Protein AF-A0A2V7XX67-F1 (afdb_monomer)

Solvent-accessible surface area (backbone atoms only — not comparable to full-atom values): 10427 Å² total; per-residue (Å²): 115,44,62,59,45,55,58,55,49,58,62,70,80,86,77,78,62,66,68,60,41,50,52,54,50,51,54,48,47,60,62,48,40,43,84,72,84,74,54,61,67,61,42,52,49,53,51,53,49,47,25,63,74,76,36,60,89,101,58,52,24,46,45,56,29,85,26,21,36,48,50,48,50,45,52,42,47,52,52,30,55,76,42,22,55,87,34,66,83,39,72,50,58,46,60,69,61,28,41,55,46,34,35,75,70,61,76,30,51,76,64,58,35,50,49,42,55,54,36,46,53,49,32,51,51,52,46,54,43,40,24,65,77,67,76,41,87,80,67,44,62,60,65,59,90,91,41,69,63,32,16,55,47,18,45,73,73,66,41,66,77,58,51,68,56,8,24,51,54,46,51,51,50,51,51,54,39,24,54,51,38,38,50,55,48,41,77,74,74,109

Nearest PDB structures (foldseek):
  1v4a-assembly1_A  TM=8.449E-01  e=1.884E-06  Escherichia coli

Foldseek 3Di:
DQVVLLVLLLDADDDDDPVVRVVVVVVNCCPNLDPPDHDLPVVVVVLVVQLVVQADPPWDFQPRHALHQVLLSVVLSVVCSVCCNVPVQCSHSDSLSSLVVCVVVVVDPPVLSVLSNVRNVLSVLLQVLVCVVVVHNRDRIDDDPPDLVLLVSQVSSPQDDHSNNSSVVNVVVVVVSNVSSNVSSVVVRD

pLDDT: mean 95.25, std 4.36, range [67.56, 98.88]

Mean predicted aligned error: 3.32 Å

Radius of gyration: 18.15 Å; Cα contacts (8 Å, |Δi|>4): 213; chains: 1; bounding box: 47×35×52 Å

Secondary structure (DSSP, 8-state):
-HHHHHHGGG----SS-HHHHHHHHHHHHHHHTSSS---HHHHHHHHHHHHHHHS-TT--BTTTSTTSHHHHHHHHHHHHHHHTTT-GGG--S-HHHHHHHHHHTTSS-HHHHHHHHHHHHHHHHHHHHHHHHHTSSS--BPPPTT-HHHHHHHHHTT--SSHHHHHHHHHHHHHHHHHHHHHHHHHHH-

Sequence (190 aa):
MPFERQALIKLRQVAGDAALGAAVLAHRDAFVWSDIPWDRDDALHLRARQARELVPPGRFNVKYSEGALVEVEYAAQYLQIQHGRAHPELRTPSTQQALDRLRRLAVLSPDEHRVLAEAYVFWRRVADGLRMVRGNARDLLLPVAGAEEMGFLARRLGYAGGGAAAAAALAADVARHRDRVHSVFTARFR

Structure (mmCIF, N/CA/C/O backbone):
data_AF-A0A2V7XX67-F1
#
_entry.id   AF-A0A2V7XX67-F1
#
loop_
_atom_site.group_PDB
_atom_site.id
_atom_site.type_symbol
_atom_site.label_atom_id
_atom_site.label_alt_id
_atom_site.label_comp_id
_atom_site.label_asym_id
_atom_site.label_entity_id
_atom_site.label_seq_id
_atom_site.pdbx_PDB_ins_code
_atom_site.Cartn_x
_atom_site.Cartn_y
_atom_site.Cartn_z
_atom_site.occupancy
_atom_site.B_iso_or_equiv
_atom_site.auth_seq_id
_atom_site.auth_comp_id
_atom_site.auth_asym_id
_atom_site.auth_atom_id
_atom_site.pdbx_PDB_model_num
ATOM 1 N N . MET A 1 1 ? 20.315 5.972 -5.124 1.00 67.56 1 MET A N 1
ATOM 2 C CA . MET A 1 1 ? 18.995 6.640 -5.178 1.00 67.56 1 MET A CA 1
ATOM 3 C C . MET A 1 1 ? 17.831 5.653 -4.991 1.00 67.56 1 MET A C 1
ATOM 5 O O . MET A 1 1 ? 17.067 5.408 -5.927 1.00 67.56 1 MET A O 1
ATOM 9 N N . PRO A 1 2 ? 17.664 5.043 -3.806 1.00 80.50 2 PRO A N 1
ATOM 10 C CA . PRO A 1 2 ? 16.658 3.989 -3.610 1.00 80.50 2 PRO A CA 1
ATOM 11 C C . PRO A 1 2 ? 15.218 4.493 -3.730 1.00 80.50 2 PRO A C 1
ATOM 13 O O . PRO A 1 2 ? 14.382 3.823 -4.337 1.00 80.50 2 PRO A O 1
ATOM 16 N N . PHE A 1 3 ? 14.953 5.699 -3.220 1.00 87.38 3 PHE A N 1
ATOM 17 C CA . PHE A 1 3 ? 13.630 6.319 -3.265 1.00 87.38 3 PHE A CA 1
ATOM 18 C C . PHE A 1 3 ? 13.143 6.601 -4.691 1.00 87.38 3 PHE A C 1
ATOM 20 O O . PHE A 1 3 ? 11.997 6.309 -5.018 1.00 87.38 3 PHE A O 1
ATOM 27 N N . GLU A 1 4 ? 14.002 7.131 -5.562 1.00 92.06 4 GLU A N 1
ATOM 28 C CA . GLU A 1 4 ? 13.633 7.461 -6.947 1.00 92.06 4 GLU A CA 1
ATOM 29 C C . GLU A 1 4 ? 13.285 6.204 -7.740 1.00 92.06 4 GLU A C 1
ATOM 31 O O . GLU A 1 4 ? 12.251 6.147 -8.409 1.00 92.06 4 GLU A O 1
ATOM 36 N N . ARG A 1 5 ? 14.106 5.156 -7.593 1.00 94.12 5 ARG A N 1
ATOM 37 C CA . ARG A 1 5 ? 13.862 3.854 -8.215 1.00 94.12 5 ARG A CA 1
ATOM 38 C C . ARG A 1 5 ? 12.506 3.286 -7.800 1.00 94.12 5 ARG A C 1
ATOM 40 O O . ARG A 1 5 ? 11.745 2.821 -8.644 1.00 94.12 5 ARG A O 1
ATOM 47 N N . GLN A 1 6 ? 12.185 3.377 -6.512 1.00 94.31 6 GLN A N 1
ATOM 48 C CA . GLN A 1 6 ? 10.905 2.943 -5.965 1.00 94.31 6 GLN A CA 1
ATOM 49 C C . GLN A 1 6 ? 9.728 3.791 -6.471 1.00 94.31 6 GLN A C 1
ATOM 51 O O . GLN A 1 6 ? 8.714 3.245 -6.911 1.00 94.31 6 GLN A O 1
ATOM 56 N N . ALA A 1 7 ? 9.845 5.120 -6.432 1.00 94.12 7 ALA A N 1
ATOM 57 C CA . ALA A 1 7 ? 8.787 6.035 -6.854 1.00 94.12 7 ALA A CA 1
ATOM 58 C C . ALA A 1 7 ? 8.399 5.817 -8.327 1.00 94.12 7 ALA A C 1
ATOM 60 O O . ALA A 1 7 ? 7.213 5.798 -8.673 1.00 94.12 7 ALA A O 1
ATOM 61 N N . LEU A 1 8 ? 9.391 5.559 -9.184 1.00 97.19 8 LEU A N 1
ATOM 62 C CA . LEU A 1 8 ? 9.207 5.329 -10.616 1.00 97.19 8 LEU A CA 1
ATOM 63 C C . LEU A 1 8 ? 8.459 4.028 -10.964 1.00 97.19 8 LEU A C 1
ATOM 65 O O . LEU A 1 8 ? 7.935 3.904 -12.074 1.00 97.19 8 LEU A O 1
ATOM 69 N N . ILE A 1 9 ? 8.300 3.084 -10.029 1.00 97.81 9 ILE A N 1
ATOM 70 C CA . ILE A 1 9 ? 7.448 1.894 -10.230 1.00 97.81 9 ILE A CA 1
ATOM 71 C C . ILE A 1 9 ? 5.999 2.303 -10.518 1.00 97.81 9 ILE A C 1
ATOM 73 O O . ILE A 1 9 ? 5.309 1.659 -11.308 1.00 97.81 9 ILE A O 1
ATOM 77 N N . LYS A 1 10 ? 5.530 3.393 -9.900 1.00 97.56 10 LYS A N 1
ATOM 78 C CA . LYS A 1 10 ? 4.151 3.878 -10.044 1.00 97.56 10 LYS A CA 1
ATOM 79 C C . LYS A 1 10 ? 3.941 4.729 -11.299 1.00 97.56 10 LYS A C 1
ATOM 81 O O . LYS A 1 10 ? 2.789 5.042 -11.604 1.00 97.56 10 LYS A O 1
ATOM 86 N N . LEU A 1 11 ? 5.013 5.087 -12.016 1.00 97.19 11 LEU A N 1
ATOM 87 C CA . LEU A 1 11 ? 4.923 5.851 -13.257 1.00 97.19 11 LEU A CA 1
ATOM 88 C C . LEU A 1 11 ? 4.118 5.066 -14.299 1.00 97.19 11 LEU A C 1
ATOM 90 O O . LEU A 1 11 ? 4.380 3.890 -14.557 1.00 97.19 11 LEU A O 1
ATOM 94 N N . ARG A 1 12 ? 3.130 5.735 -14.893 1.00 95.94 12 ARG A N 1
ATOM 95 C CA . ARG A 1 12 ? 2.303 5.215 -15.984 1.00 95.94 12 ARG A CA 1
ATOM 96 C C . ARG A 1 12 ? 1.850 6.362 -16.874 1.00 95.94 12 ARG A C 1
ATOM 98 O O . ARG A 1 12 ? 1.593 7.456 -16.372 1.00 95.94 12 ARG A O 1
ATOM 105 N N . GLN A 1 13 ? 1.691 6.096 -18.165 1.00 95.62 13 GLN A N 1
ATOM 106 C CA . GLN A 1 13 ? 0.994 7.022 -19.048 1.00 95.62 13 GLN A CA 1
ATOM 107 C C . GLN A 1 13 ? -0.480 7.116 -18.621 1.00 95.62 13 GLN A C 1
ATOM 109 O O . GLN A 1 13 ? -1.114 6.104 -18.311 1.00 95.62 13 GLN A O 1
ATOM 114 N N . VAL A 1 14 ? -1.012 8.338 -18.562 1.00 96.50 14 VAL A N 1
ATOM 115 C CA . VAL A 1 14 ? -2.422 8.607 -18.219 1.00 96.50 14 VAL A CA 1
ATOM 116 C C . VAL A 1 14 ? -3.152 9.274 -19.383 1.00 96.50 14 VAL A C 1
ATOM 118 O O . VAL A 1 14 ? -4.298 8.933 -19.651 1.00 96.50 14 VAL A O 1
ATOM 121 N N . ALA A 1 15 ? -2.485 10.193 -20.080 1.00 96.50 15 ALA A N 1
ATOM 122 C CA . ALA A 1 15 ? -2.983 10.900 -21.254 1.00 96.50 15 ALA A CA 1
ATOM 123 C C . ALA A 1 15 ? -1.794 11.387 -22.106 1.00 96.50 15 ALA A C 1
ATOM 125 O O . ALA A 1 15 ? -0.644 11.274 -21.674 1.00 96.50 15 ALA A O 1
ATOM 126 N N . GLY A 1 16 ? -2.075 11.948 -23.285 1.00 96.31 16 GLY A N 1
ATOM 127 C CA . GLY A 1 16 ? -1.071 12.499 -24.200 1.00 96.31 16 GLY A CA 1
ATOM 128 C C . GLY A 1 16 ? -0.616 11.518 -25.281 1.00 96.31 16 GLY A C 1
ATOM 129 O O . GLY A 1 16 ? -1.201 10.446 -25.441 1.00 96.31 16 GLY A O 1
ATOM 130 N N . ASP A 1 17 ? 0.423 11.906 -26.021 1.00 98.12 17 ASP A N 1
ATOM 131 C CA . ASP A 1 17 ? 0.950 11.136 -27.149 1.00 98.12 17 ASP A CA 1
ATOM 132 C C . ASP A 1 17 ? 1.460 9.746 -26.727 1.00 98.12 17 ASP A C 1
ATOM 134 O O . ASP A 1 17 ? 2.221 9.596 -25.765 1.00 98.12 17 ASP A O 1
ATOM 138 N N . ALA A 1 18 ? 1.024 8.717 -27.456 1.00 97.44 18 ALA A N 1
ATOM 139 C CA . ALA A 1 18 ? 1.332 7.325 -27.147 1.00 97.44 18 ALA A CA 1
ATOM 140 C C . ALA A 1 18 ? 2.797 6.964 -27.413 1.00 97.44 18 ALA A C 1
ATOM 142 O O . ALA A 1 18 ? 3.374 6.193 -26.644 1.00 97.44 18 ALA A O 1
ATOM 143 N N . ALA A 1 19 ? 3.416 7.533 -28.451 1.00 98.06 19 ALA A N 1
ATOM 144 C CA . ALA A 1 19 ? 4.810 7.251 -28.775 1.00 98.06 19 ALA A CA 1
ATOM 145 C C . ALA A 1 19 ? 5.751 7.846 -27.717 1.00 98.06 19 ALA A C 1
ATOM 147 O O . ALA A 1 19 ? 6.642 7.155 -27.217 1.00 98.06 19 ALA A O 1
ATOM 148 N N . LEU A 1 20 ? 5.500 9.088 -27.297 1.00 97.88 20 LEU A N 1
ATOM 149 C CA . LEU A 1 20 ? 6.227 9.731 -26.208 1.00 97.88 20 LEU A CA 1
ATOM 150 C C . LEU A 1 20 ? 6.030 8.986 -24.884 1.00 97.88 20 LEU A C 1
ATOM 152 O O . LEU A 1 20 ? 6.999 8.735 -24.168 1.00 97.88 20 LEU A O 1
ATOM 156 N N . GLY A 1 21 ? 4.791 8.598 -24.565 1.00 97.94 21 GLY A N 1
ATOM 157 C CA . GLY A 1 21 ? 4.490 7.808 -23.372 1.00 97.94 21 GLY A CA 1
ATOM 158 C C . GLY A 1 21 ? 5.277 6.497 -23.331 1.00 97.94 21 GLY A C 1
ATOM 159 O O . GLY A 1 21 ? 5.915 6.192 -22.321 1.00 97.94 21 GLY A O 1
ATOM 160 N N . ALA A 1 22 ? 5.305 5.760 -24.444 1.00 97.38 22 ALA A N 1
ATOM 161 C CA . ALA A 1 22 ? 6.089 4.536 -24.573 1.00 97.38 22 ALA A CA 1
ATOM 162 C C . ALA A 1 22 ? 7.598 4.787 -24.403 1.00 97.38 22 ALA A C 1
ATOM 164 O O . ALA A 1 22 ? 8.256 4.045 -23.672 1.00 97.38 22 ALA A O 1
ATOM 165 N N . ALA A 1 23 ? 8.139 5.854 -25.002 1.00 98.12 23 ALA A N 1
ATOM 166 C CA . ALA A 1 23 ? 9.553 6.211 -24.875 1.00 98.12 23 ALA A CA 1
ATOM 167 C C . ALA A 1 23 ? 9.948 6.522 -23.419 1.00 98.12 23 ALA A C 1
ATOM 169 O O . ALA A 1 23 ? 10.946 6.005 -22.915 1.00 98.12 23 ALA A O 1
ATOM 170 N N . VAL A 1 24 ? 9.133 7.299 -22.697 1.00 97.94 24 VAL A N 1
ATOM 171 C CA . VAL A 1 24 ? 9.371 7.605 -21.275 1.00 97.94 24 VAL A CA 1
ATOM 172 C C . VAL A 1 24 ? 9.322 6.337 -20.419 1.00 97.94 24 VAL A C 1
ATOM 174 O O . VAL A 1 24 ? 10.174 6.142 -19.549 1.00 97.94 24 VAL A O 1
ATOM 177 N N . LEU A 1 25 ? 8.350 5.452 -20.660 1.00 97.25 25 LEU A N 1
ATOM 178 C CA . LEU A 1 25 ? 8.241 4.194 -19.919 1.00 97.25 25 LEU A CA 1
ATOM 179 C C . LEU A 1 25 ? 9.418 3.251 -20.199 1.00 97.25 25 LEU A C 1
ATOM 181 O O . LEU A 1 25 ? 9.859 2.574 -19.271 1.00 97.25 25 LEU A O 1
ATOM 185 N N . ALA A 1 26 ? 9.966 3.251 -21.417 1.00 96.88 26 ALA A N 1
ATOM 186 C CA . ALA A 1 26 ? 11.172 2.497 -21.754 1.00 96.88 26 ALA A CA 1
ATOM 187 C C . ALA A 1 26 ? 12.400 3.003 -20.977 1.00 96.88 26 ALA A C 1
ATOM 189 O O . ALA A 1 26 ? 13.136 2.198 -20.407 1.00 96.88 26 ALA A O 1
ATOM 190 N N . HIS A 1 27 ? 12.585 4.324 -20.864 1.00 96.88 27 HIS A N 1
ATOM 191 C CA . HIS A 1 27 ? 13.645 4.902 -20.027 1.00 96.88 27 HIS A CA 1
ATOM 192 C C . HIS A 1 27 ? 13.462 4.566 -18.546 1.00 96.88 27 HIS A C 1
ATOM 194 O O . HIS A 1 27 ? 14.415 4.167 -17.874 1.00 96.88 27 HIS A O 1
ATOM 200 N N . ARG A 1 28 ? 12.227 4.674 -18.041 1.00 96.62 28 ARG A N 1
ATOM 201 C CA . ARG A 1 28 ? 11.896 4.250 -16.680 1.00 96.62 28 ARG A CA 1
ATOM 202 C C . ARG A 1 28 ? 12.255 2.786 -16.469 1.00 96.62 28 ARG A C 1
ATOM 204 O O . ARG A 1 28 ? 12.872 2.470 -15.459 1.00 96.62 28 ARG A O 1
ATOM 211 N N . ASP A 1 29 ? 11.884 1.901 -17.388 1.00 96.56 29 ASP A N 1
ATOM 212 C CA . ASP A 1 29 ? 12.146 0.466 -17.265 1.00 96.56 29 ASP A CA 1
ATOM 213 C C . ASP A 1 29 ? 13.645 0.147 -17.291 1.00 96.56 29 ASP A C 1
ATOM 215 O O . ASP A 1 29 ? 14.103 -0.667 -16.488 1.00 96.56 29 ASP A O 1
ATOM 219 N N . ALA A 1 30 ? 14.408 0.824 -18.154 1.00 96.06 30 ALA A N 1
ATOM 220 C CA . ALA A 1 30 ? 15.857 0.677 -18.245 1.00 96.06 30 ALA A CA 1
ATOM 221 C C . ALA A 1 30 ? 16.580 1.074 -16.949 1.00 96.06 30 ALA A C 1
ATOM 223 O O . ALA A 1 30 ? 17.630 0.514 -16.661 1.00 96.06 30 ALA A O 1
ATOM 224 N N . PHE A 1 31 ? 16.020 1.997 -16.159 1.00 95.81 31 PHE A N 1
ATOM 225 C CA . PHE A 1 31 ? 16.556 2.389 -14.852 1.00 95.81 31 PHE A CA 1
ATOM 226 C C . PHE A 1 31 ? 15.999 1.543 -13.696 1.00 95.81 31 PHE A C 1
ATOM 228 O O . PHE A 1 31 ? 16.744 1.026 -12.870 1.00 95.81 31 PHE A O 1
ATOM 235 N N . VAL A 1 32 ? 14.676 1.380 -13.610 1.00 97.06 32 VAL A N 1
ATOM 236 C CA . VAL A 1 32 ? 14.031 0.708 -12.470 1.00 97.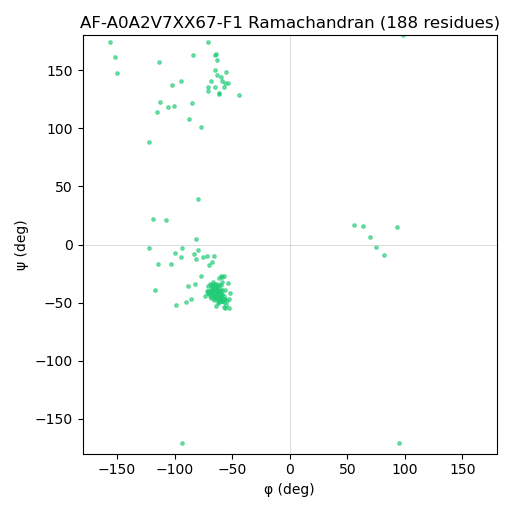06 32 VAL A CA 1
ATOM 237 C C . VAL A 1 32 ? 14.348 -0.785 -12.445 1.00 97.06 32 VAL A C 1
ATOM 239 O O . VAL A 1 32 ? 14.541 -1.345 -11.366 1.00 97.06 32 VAL A O 1
ATOM 242 N N . TRP A 1 33 ? 14.471 -1.434 -13.602 1.00 96.75 33 TRP A N 1
ATOM 243 C CA . TRP A 1 33 ? 14.705 -2.879 -13.705 1.00 96.75 33 TRP A CA 1
ATOM 244 C C . TRP A 1 33 ? 16.136 -3.222 -14.151 1.00 96.75 33 TRP A C 1
ATOM 246 O O . TRP A 1 33 ? 16.378 -4.325 -14.642 1.00 96.75 33 TRP A O 1
ATOM 256 N N . SER A 1 34 ? 17.078 -2.289 -13.976 1.00 94.69 34 SER A N 1
ATOM 257 C CA . SER A 1 34 ? 18.502 -2.473 -14.272 1.00 94.69 34 SER A CA 1
ATOM 258 C C . SER A 1 34 ? 19.208 -3.411 -13.287 1.00 94.69 34 SER A C 1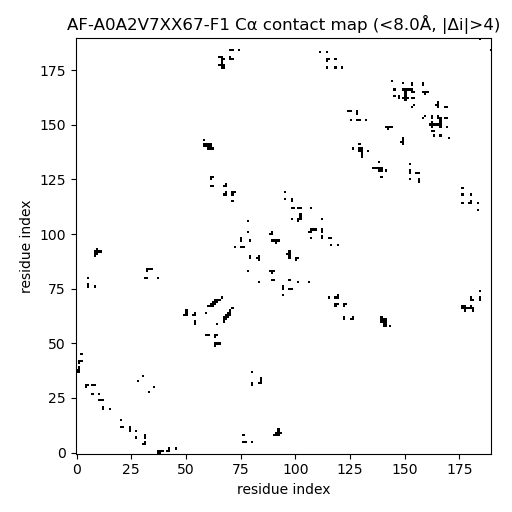
ATOM 260 O O . SER A 1 34 ? 18.669 -3.799 -12.248 1.00 94.69 34 SER A O 1
ATOM 262 N N . ASP A 1 35 ? 20.469 -3.706 -13.583 1.00 93.06 35 ASP A N 1
ATOM 263 C CA . ASP A 1 35 ? 21.427 -4.391 -12.712 1.00 93.06 35 ASP A CA 1
ATOM 264 C C . ASP A 1 35 ? 22.108 -3.489 -11.674 1.00 93.06 35 ASP A C 1
ATOM 266 O O . ASP A 1 35 ? 22.716 -4.009 -10.741 1.00 93.06 35 ASP A O 1
ATOM 270 N N . ILE A 1 36 ? 21.980 -2.162 -11.807 1.00 90.94 36 ILE A N 1
ATOM 271 C CA . ILE A 1 36 ? 22.433 -1.189 -10.797 1.00 90.94 36 ILE A CA 1
ATOM 272 C C . ILE A 1 36 ? 22.015 -1.671 -9.394 1.00 90.94 36 ILE A C 1
ATOM 274 O O . ILE A 1 36 ? 20.832 -1.973 -9.200 1.00 90.94 36 ILE A O 1
ATOM 278 N N . PRO A 1 37 ? 22.929 -1.732 -8.410 1.00 90.50 37 PRO A N 1
ATOM 279 C CA . PRO A 1 37 ? 22.587 -2.137 -7.053 1.00 90.50 37 PRO A CA 1
ATOM 280 C C . PRO A 1 37 ? 21.481 -1.265 -6.451 1.00 90.50 37 PRO A C 1
ATOM 282 O O . PRO A 1 37 ? 21.452 -0.043 -6.623 1.00 90.50 37 PRO A O 1
ATOM 285 N N . TRP A 1 38 ? 20.555 -1.895 -5.735 1.00 93.62 38 TRP A N 1
ATOM 286 C CA . TRP A 1 38 ? 19.551 -1.196 -4.941 1.00 93.62 38 TRP A CA 1
ATOM 287 C C . TRP A 1 38 ? 19.910 -1.314 -3.464 1.00 93.62 38 TRP A C 1
ATOM 289 O O . TRP A 1 38 ? 19.974 -2.418 -2.927 1.00 93.62 38 TRP A O 1
ATOM 299 N N . ASP A 1 39 ? 20.152 -0.170 -2.827 1.00 93.81 39 ASP A N 1
ATOM 300 C CA . ASP A 1 39 ? 20.461 -0.095 -1.402 1.00 93.81 39 ASP A CA 1
ATOM 301 C C . ASP A 1 39 ? 19.174 -0.257 -0.581 1.00 93.81 39 ASP A C 1
ATOM 303 O O . ASP A 1 39 ? 18.347 0.656 -0.468 1.00 93.81 39 ASP A O 1
ATOM 307 N N . ARG A 1 40 ? 18.988 -1.472 -0.061 1.00 92.25 40 ARG A N 1
ATOM 308 C CA . ARG A 1 40 ? 17.846 -1.845 0.777 1.00 92.25 40 ARG A CA 1
ATOM 309 C C . ARG A 1 40 ? 17.884 -1.135 2.129 1.00 92.25 40 ARG A C 1
ATOM 311 O O . ARG A 1 40 ? 16.821 -0.765 2.628 1.00 92.25 40 ARG A O 1
ATOM 318 N N . ASP A 1 41 ? 19.062 -0.950 2.714 1.00 93.69 41 ASP A N 1
ATOM 319 C CA . ASP A 1 41 ? 19.196 -0.392 4.060 1.00 93.69 41 ASP A CA 1
ATOM 320 C C . ASP A 1 41 ? 18.853 1.096 4.053 1.00 93.69 41 ASP A C 1
ATOM 322 O O . ASP A 1 41 ? 18.070 1.553 4.891 1.00 93.69 41 ASP A O 1
ATOM 326 N N . ASP A 1 42 ? 19.311 1.834 3.038 1.00 94.31 42 ASP A N 1
ATOM 327 C CA . ASP A 1 42 ? 18.899 3.223 2.835 1.00 94.31 42 ASP A CA 1
ATOM 328 C C . ASP A 1 42 ? 17.387 3.328 2.547 1.00 94.31 42 ASP A C 1
ATOM 330 O O . ASP A 1 42 ? 16.701 4.174 3.125 1.00 94.31 42 ASP A O 1
ATOM 334 N N . ALA A 1 43 ? 16.800 2.415 1.760 1.00 94.12 43 ALA A N 1
ATOM 335 C CA . ALA A 1 43 ? 15.346 2.390 1.552 1.00 94.12 43 ALA A CA 1
ATOM 336 C C . ALA A 1 43 ? 14.555 2.177 2.862 1.00 94.12 43 ALA A C 1
ATOM 338 O O . ALA A 1 43 ? 13.541 2.843 3.106 1.00 94.12 43 ALA A O 1
ATOM 339 N N . LEU A 1 44 ? 15.016 1.275 3.734 1.00 94.44 44 LEU A N 1
ATOM 340 C CA . LEU A 1 44 ? 14.410 1.028 5.047 1.00 94.44 44 LEU A CA 1
ATOM 341 C C . LEU A 1 44 ? 14.592 2.215 5.996 1.00 94.44 44 LEU A C 1
ATOM 343 O O . LEU A 1 44 ? 13.645 2.592 6.693 1.00 94.44 44 LEU A O 1
ATOM 347 N N . HIS A 1 45 ? 15.765 2.847 5.985 1.00 94.62 45 HIS A N 1
ATOM 348 C CA . HIS A 1 45 ? 16.037 4.049 6.762 1.00 94.62 45 HIS A CA 1
ATOM 349 C C . HIS A 1 45 ? 15.135 5.218 6.333 1.00 94.62 45 HIS A C 1
ATOM 351 O O . HIS A 1 45 ? 14.513 5.870 7.177 1.00 94.62 45 HIS A O 1
ATOM 357 N N . LEU A 1 46 ? 14.970 5.441 5.025 1.00 93.88 46 LEU A N 1
ATOM 358 C CA . LEU A 1 46 ? 14.060 6.455 4.484 1.00 93.88 46 LEU A CA 1
ATOM 359 C C . LEU A 1 46 ? 12.601 6.185 4.870 1.00 93.88 46 LEU A C 1
ATOM 361 O O . LEU A 1 46 ? 11.876 7.118 5.227 1.00 93.88 46 LEU A O 1
ATOM 365 N N . ARG A 1 47 ? 12.165 4.919 4.860 1.00 93.62 47 ARG A N 1
ATOM 366 C CA . ARG A 1 47 ? 10.825 4.524 5.322 1.00 93.62 47 ARG A CA 1
ATOM 367 C C . ARG A 1 47 ? 10.617 4.823 6.809 1.00 93.62 47 ARG A C 1
ATOM 369 O O . ARG A 1 47 ? 9.569 5.365 7.172 1.00 93.62 47 ARG A O 1
ATOM 376 N N . ALA A 1 48 ? 11.597 4.497 7.652 1.00 93.56 48 ALA A N 1
ATOM 377 C CA . ALA A 1 48 ? 11.548 4.781 9.085 1.00 93.56 48 ALA A CA 1
ATOM 378 C C . ALA A 1 48 ? 11.510 6.295 9.357 1.00 93.56 48 ALA A C 1
ATOM 380 O O . ALA A 1 48 ? 10.689 6.769 10.145 1.00 93.56 48 ALA A O 1
ATOM 381 N N . ARG A 1 49 ? 12.328 7.077 8.637 1.00 94.94 49 ARG A N 1
ATOM 382 C CA . ARG A 1 49 ? 12.299 8.544 8.695 1.00 94.94 49 ARG A CA 1
ATOM 383 C C . ARG A 1 49 ? 10.928 9.097 8.299 1.00 94.94 49 ARG A C 1
ATOM 385 O O . ARG A 1 49 ? 10.381 9.919 9.028 1.00 94.94 49 ARG A O 1
ATOM 392 N N . GLN A 1 50 ? 10.343 8.601 7.207 1.00 94.56 50 GLN A N 1
ATOM 393 C CA . GLN A 1 50 ? 9.014 9.011 6.747 1.00 94.56 50 GLN A CA 1
ATOM 394 C C . GLN A 1 50 ? 7.925 8.745 7.799 1.00 94.56 50 GLN A C 1
ATOM 396 O O . GLN A 1 50 ? 7.065 9.599 8.005 1.00 94.56 50 GLN A O 1
ATOM 401 N N . ALA A 1 51 ? 7.950 7.587 8.473 1.00 93.31 51 ALA A N 1
ATOM 402 C CA . ALA A 1 51 ? 7.021 7.310 9.572 1.00 93.31 51 ALA A CA 1
ATOM 403 C C . ALA A 1 51 ? 7.181 8.333 10.705 1.00 93.31 51 ALA A C 1
ATOM 405 O O . ALA A 1 51 ? 6.196 8.918 11.144 1.00 93.31 51 ALA A O 1
ATOM 406 N N . ARG A 1 52 ? 8.420 8.587 11.139 1.00 94.19 52 ARG A N 1
ATOM 407 C CA . ARG A 1 52 ? 8.724 9.516 12.236 1.00 94.19 52 ARG A CA 1
ATOM 408 C C . ARG A 1 52 ? 8.306 10.959 11.939 1.00 94.19 52 ARG A C 1
ATOM 410 O O . ARG A 1 52 ? 7.875 11.658 12.846 1.00 94.19 52 ARG A O 1
AT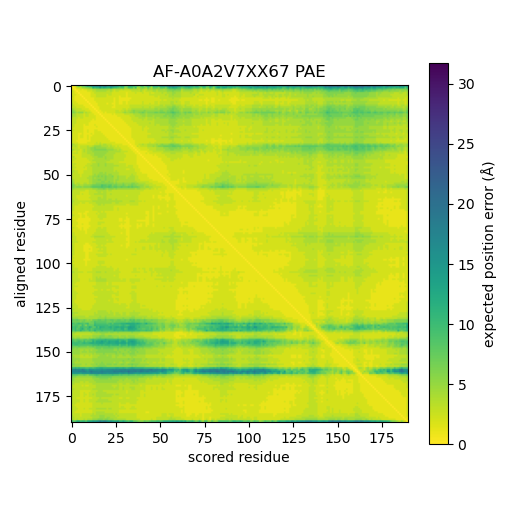OM 417 N N . GLU A 1 53 ? 8.446 11.409 10.695 1.00 95.56 53 GLU A N 1
ATOM 418 C CA . GLU A 1 53 ? 8.137 12.790 10.296 1.00 95.56 53 GLU A CA 1
ATOM 419 C C . GLU A 1 53 ? 6.643 13.020 10.025 1.00 95.56 53 GLU A C 1
ATOM 421 O O . GLU A 1 53 ? 6.131 14.105 10.290 1.00 95.56 53 GLU A O 1
ATOM 426 N N . LEU A 1 54 ? 5.930 12.018 9.496 1.00 94.69 54 LEU A N 1
ATOM 427 C CA . LEU A 1 54 ? 4.532 12.167 9.066 1.00 94.69 54 LEU A CA 1
ATOM 428 C C . LEU A 1 54 ? 3.504 11.648 10.081 1.00 94.69 54 LEU A C 1
ATOM 430 O O . LEU A 1 54 ? 2.299 11.821 9.869 1.00 94.69 54 LEU A O 1
ATOM 434 N N . VAL A 1 55 ? 3.944 10.989 11.156 1.00 95.69 55 VAL A N 1
ATOM 435 C CA . VAL A 1 55 ? 3.064 10.435 12.191 1.00 95.69 55 VAL A CA 1
ATOM 436 C C . VAL A 1 55 ? 3.307 11.155 13.519 1.00 95.69 55 VAL A C 1
ATOM 438 O O . VAL A 1 55 ? 4.375 11.001 14.108 1.00 95.69 55 VAL A O 1
ATOM 441 N N . PRO A 1 56 ? 2.320 11.912 14.032 1.00 93.94 56 PRO A N 1
ATOM 442 C CA . PRO A 1 56 ? 2.416 12.519 15.353 1.00 93.94 56 PRO A CA 1
ATOM 443 C C . PRO A 1 56 ? 2.594 11.464 16.462 1.00 93.94 56 PRO A C 1
ATOM 445 O O . PRO A 1 56 ? 1.965 10.401 16.389 1.00 93.94 56 PRO A O 1
ATOM 448 N N . PRO A 1 57 ? 3.376 11.753 17.521 1.00 92.25 57 PRO A N 1
ATOM 449 C CA . PRO A 1 57 ? 3.563 10.839 18.646 1.00 92.25 57 PRO A CA 1
ATOM 450 C C . PRO A 1 57 ? 2.238 10.389 19.276 1.00 92.25 57 PRO A C 1
ATOM 452 O O . PRO A 1 57 ? 1.310 11.182 19.436 1.00 92.25 57 PRO A O 1
ATOM 455 N N . GLY A 1 58 ? 2.141 9.103 19.629 1.00 91.50 58 GLY A N 1
ATOM 456 C CA . GLY A 1 58 ? 0.947 8.522 20.259 1.00 91.50 58 GLY A CA 1
ATOM 457 C C . GLY A 1 58 ? -0.282 8.413 19.346 1.00 91.50 58 GLY A C 1
ATOM 458 O O . GLY A 1 58 ? -1.362 8.056 19.812 1.00 91.50 58 GLY A O 1
ATOM 459 N N . ARG A 1 59 ? -0.149 8.715 18.048 1.00 95.12 59 ARG A N 1
ATOM 460 C CA . ARG A 1 59 ? -1.229 8.605 17.063 1.00 95.12 59 ARG A CA 1
ATOM 461 C C . ARG A 1 59 ? -0.926 7.512 16.045 1.00 95.12 59 ARG A C 1
ATOM 463 O O . ARG A 1 59 ? 0.223 7.162 15.798 1.00 95.12 59 ARG A O 1
ATOM 470 N N . PHE A 1 60 ? -1.980 7.000 15.417 1.00 96.56 60 PHE A N 1
ATOM 471 C CA . PHE A 1 60 ? -1.869 6.063 14.304 1.00 96.56 60 PHE A CA 1
ATOM 472 C C . PHE A 1 60 ? -2.362 6.727 13.023 1.00 96.56 60 PHE A C 1
ATOM 474 O O . PHE A 1 60 ? -3.506 7.172 12.958 1.00 96.56 60 PHE A O 1
ATOM 481 N N . ASN A 1 61 ? -1.513 6.793 12.004 1.00 97.38 61 ASN A N 1
ATOM 482 C CA . ASN A 1 61 ? -1.859 7.266 10.673 1.00 97.38 61 ASN A CA 1
ATOM 483 C C . ASN A 1 61 ? -2.072 6.060 9.755 1.00 97.38 61 ASN A C 1
ATOM 485 O O . ASN A 1 61 ? -1.135 5.305 9.500 1.00 97.38 61 ASN A O 1
ATOM 489 N N . VAL A 1 62 ? -3.274 5.914 9.191 1.00 97.50 62 VAL A N 1
ATOM 490 C CA . VAL A 1 62 ? -3.640 4.728 8.387 1.00 97.50 62 VAL A CA 1
ATOM 491 C C . VAL A 1 62 ? -2.853 4.594 7.084 1.00 97.50 62 VAL A C 1
ATOM 493 O O . VAL A 1 62 ? -2.928 3.568 6.408 1.00 97.50 62 VAL A O 1
ATOM 496 N N . LYS A 1 63 ? -2.096 5.631 6.715 1.00 96.75 63 LYS A N 1
ATOM 497 C CA . LYS A 1 63 ? -1.192 5.611 5.575 1.00 96.75 63 LYS A CA 1
ATOM 498 C C . LYS A 1 63 ? 0.254 5.357 5.988 1.00 96.75 63 LYS A C 1
ATOM 500 O O . LYS A 1 63 ? 0.879 4.474 5.414 1.00 96.75 63 LYS A O 1
ATOM 505 N N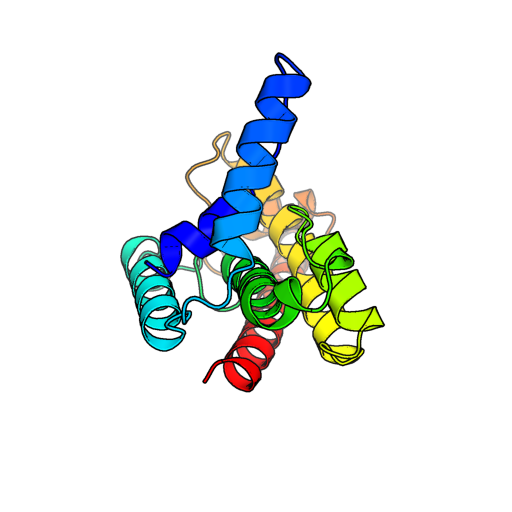 . TYR A 1 64 ? 0.780 6.130 6.937 1.00 97.44 64 TYR A N 1
ATOM 506 C CA . TYR A 1 64 ? 2.227 6.215 7.181 1.00 97.44 64 TYR A CA 1
ATOM 507 C C . TYR A 1 64 ? 2.737 5.435 8.397 1.00 97.44 64 TYR A C 1
ATOM 509 O O . TYR A 1 64 ? 3.943 5.184 8.470 1.00 97.44 64 TYR A O 1
ATOM 517 N N . SER A 1 65 ? 1.869 5.036 9.331 1.00 97.44 65 SER A N 1
ATOM 518 C CA . SER A 1 65 ? 2.292 4.232 10.483 1.00 97.44 65 SER A CA 1
ATOM 519 C C . SER A 1 65 ? 2.839 2.866 10.057 1.00 97.44 65 SER A C 1
ATOM 521 O O . SER A 1 65 ? 2.589 2.387 8.949 1.00 97.44 65 SER A O 1
ATOM 523 N N . GLU A 1 66 ? 3.627 2.250 10.930 1.00 96.69 66 GLU A N 1
ATOM 524 C CA . GLU A 1 66 ? 4.044 0.852 10.783 1.00 96.69 66 GLU A CA 1
ATOM 525 C C . GLU A 1 66 ? 2.803 -0.054 10.742 1.00 96.69 66 GLU A C 1
ATOM 527 O O . GLU A 1 66 ? 1.798 0.220 11.405 1.00 96.69 66 GLU A O 1
ATOM 532 N N . GLY A 1 67 ? 2.822 -1.076 9.888 1.00 97.56 67 GLY A N 1
ATOM 533 C CA . GLY A 1 67 ? 1.681 -1.951 9.609 1.00 97.56 67 GLY A CA 1
ATOM 534 C C . GLY A 1 67 ? 0.574 -1.346 8.733 1.00 97.56 67 GLY A C 1
ATOM 535 O O . GLY A 1 67 ? -0.408 -2.026 8.427 1.00 97.56 67 GLY A O 1
ATOM 536 N N . ALA A 1 68 ? 0.692 -0.076 8.333 1.00 98.19 68 ALA A N 1
ATOM 537 C CA . ALA A 1 68 ? -0.340 0.649 7.592 1.00 98.19 68 ALA A CA 1
ATOM 538 C C . ALA A 1 68 ? -0.146 0.576 6.060 1.00 98.19 68 ALA A C 1
ATOM 540 O O . ALA A 1 68 ? 0.695 -0.168 5.549 1.00 98.19 68 ALA A O 1
ATOM 541 N N . LEU A 1 69 ? -0.925 1.359 5.301 1.00 98.25 69 LEU A N 1
ATOM 542 C CA . LEU A 1 69 ? -0.992 1.268 3.834 1.00 98.25 69 LEU A CA 1
ATOM 543 C C . LEU A 1 69 ? 0.375 1.334 3.132 1.00 98.25 69 LEU A C 1
ATOM 545 O O . LEU A 1 69 ? 0.637 0.532 2.237 1.00 98.25 69 LEU A O 1
ATOM 549 N N . VAL A 1 70 ? 1.232 2.287 3.511 1.00 97.31 70 VAL A N 1
ATOM 550 C CA . VAL A 1 70 ? 2.527 2.497 2.841 1.00 97.31 70 VAL A CA 1
ATOM 551 C C . VAL A 1 70 ? 3.467 1.320 3.065 1.00 97.31 70 VAL A C 1
ATOM 553 O O . VAL A 1 70 ? 4.228 0.987 2.167 1.00 97.31 70 VAL A O 1
ATOM 556 N N . GLU A 1 71 ? 3.391 0.639 4.208 1.00 97.75 71 GLU A N 1
ATOM 557 C CA . GLU A 1 71 ? 4.219 -0.543 4.461 1.00 97.75 71 GLU A CA 1
ATOM 558 C C . GLU A 1 71 ? 3.846 -1.708 3.532 1.00 97.75 71 GLU A C 1
ATOM 560 O O . GLU A 1 71 ? 4.730 -2.369 2.989 1.00 97.75 71 GLU A O 1
ATOM 565 N N . VAL A 1 72 ? 2.551 -1.882 3.242 1.00 98.62 72 VAL A N 1
ATOM 566 C CA . VAL A 1 72 ? 2.077 -2.843 2.232 1.00 98.62 72 VAL A CA 1
ATOM 567 C C . VAL A 1 72 ? 2.547 -2.454 0.826 1.00 98.62 72 VAL A C 1
ATOM 569 O O . VAL A 1 72 ? 3.016 -3.301 0.064 1.00 98.62 72 VAL A O 1
ATOM 572 N N . GLU A 1 73 ? 2.437 -1.170 0.465 1.00 98.38 73 GLU A N 1
ATOM 573 C CA . GLU A 1 73 ? 2.889 -0.669 -0.840 1.00 98.38 73 GLU A CA 1
ATOM 574 C C . GLU A 1 73 ? 4.403 -0.849 -1.017 1.00 98.38 73 GLU A C 1
ATOM 576 O O . GLU A 1 73 ? 4.847 -1.262 -2.089 1.00 98.38 73 GLU A O 1
ATOM 581 N N . TYR A 1 74 ? 5.178 -0.609 0.041 1.00 97.75 74 TYR A N 1
ATOM 582 C CA . TYR A 1 74 ? 6.630 -0.741 0.036 1.00 97.75 74 TYR A CA 1
ATOM 583 C C . TYR A 1 74 ? 7.053 -2.207 -0.015 1.00 97.75 74 TYR A C 1
ATOM 585 O O . TYR A 1 74 ? 7.940 -2.529 -0.796 1.00 97.75 74 TYR A O 1
ATOM 593 N N . ALA A 1 75 ? 6.380 -3.113 0.706 1.00 98.19 75 ALA A N 1
ATOM 594 C CA . ALA A 1 75 ? 6.646 -4.549 0.603 1.00 98.19 75 ALA A CA 1
ATOM 595 C C . ALA A 1 75 ? 6.540 -5.040 -0.848 1.00 98.19 75 ALA A C 1
ATOM 597 O O . ALA A 1 75 ? 7.448 -5.698 -1.356 1.00 98.19 75 ALA A O 1
ATOM 598 N N . ALA A 1 76 ? 5.456 -4.669 -1.538 1.00 98.56 76 ALA A N 1
ATOM 599 C CA . ALA A 1 76 ? 5.274 -5.017 -2.942 1.00 98.56 76 ALA A CA 1
ATOM 600 C C . ALA A 1 76 ? 6.372 -4.396 -3.820 1.00 98.56 76 ALA A C 1
ATOM 602 O O . ALA A 1 76 ? 6.990 -5.101 -4.611 1.00 98.56 76 ALA A O 1
ATOM 603 N N . GLN A 1 77 ? 6.657 -3.103 -3.653 1.00 98.31 77 GLN A N 1
ATOM 604 C CA . GLN A 1 77 ? 7.655 -2.391 -4.454 1.00 98.31 77 GLN A CA 1
ATOM 605 C C . GLN A 1 77 ? 9.076 -2.924 -4.255 1.00 98.31 77 GLN A C 1
ATOM 607 O O . GLN A 1 77 ? 9.816 -3.043 -5.226 1.00 98.31 77 GLN A O 1
ATOM 612 N N . TYR A 1 78 ? 9.463 -3.275 -3.032 1.00 97.75 78 TYR A N 1
ATOM 613 C CA . TYR A 1 78 ? 10.787 -3.821 -2.734 1.00 97.75 78 TYR A CA 1
ATOM 614 C C . TYR A 1 78 ? 10.979 -5.170 -3.422 1.00 97.75 78 TYR A C 1
ATOM 616 O O . TYR A 1 78 ? 11.975 -5.376 -4.115 1.00 97.75 78 TYR A O 1
ATOM 624 N N . LEU A 1 79 ? 9.975 -6.046 -3.336 1.00 97.94 79 LEU A N 1
ATOM 625 C CA . LEU A 1 79 ? 9.985 -7.319 -4.052 1.00 97.94 79 LEU A CA 1
ATOM 626 C C . LEU A 1 79 ? 9.947 -7.113 -5.574 1.00 97.94 79 LEU A C 1
ATOM 628 O O . LEU A 1 79 ? 10.614 -7.834 -6.312 1.00 97.94 79 LEU A O 1
ATOM 632 N N . GLN A 1 80 ? 9.230 -6.100 -6.071 1.00 98.38 80 GLN A N 1
ATOM 633 C CA . GLN A 1 80 ? 9.285 -5.734 -7.487 1.00 98.38 80 GLN A CA 1
ATOM 634 C C . GLN A 1 80 ? 10.701 -5.317 -7.898 1.00 98.38 80 GLN A C 1
ATOM 636 O O . GLN A 1 80 ? 11.158 -5.769 -8.938 1.00 98.38 80 GLN A O 1
ATOM 641 N N . ILE A 1 81 ? 11.422 -4.504 -7.120 1.00 97.19 81 ILE A N 1
ATOM 642 C CA . ILE A 1 81 ? 12.805 -4.113 -7.455 1.00 97.19 81 ILE A CA 1
ATOM 643 C C . ILE A 1 81 ? 13.725 -5.338 -7.472 1.00 97.19 81 ILE A C 1
ATOM 645 O O . ILE A 1 81 ? 14.513 -5.496 -8.402 1.00 97.19 81 ILE A O 1
ATOM 649 N N . GLN A 1 82 ? 13.591 -6.221 -6.481 1.00 96.12 82 GLN A N 1
ATOM 650 C CA . GLN A 1 82 ? 14.423 -7.419 -6.346 1.00 96.12 82 GLN A CA 1
ATOM 651 C C . GLN A 1 82 ? 14.200 -8.440 -7.473 1.00 96.12 82 GLN A C 1
ATOM 653 O O . GLN A 1 82 ? 15.153 -9.074 -7.919 1.00 96.12 82 GLN A O 1
ATOM 658 N N . HIS A 1 83 ? 12.964 -8.589 -7.960 1.00 97.50 83 HIS A N 1
ATOM 659 C CA . HIS A 1 83 ? 12.594 -9.662 -8.894 1.00 97.50 83 HIS A CA 1
ATOM 660 C C . HIS A 1 83 ? 12.180 -9.172 -10.294 1.00 97.50 83 HIS A C 1
ATOM 662 O O . HIS A 1 83 ? 12.178 -9.943 -11.253 1.00 97.50 83 HIS A O 1
ATOM 668 N N . GLY A 1 84 ? 11.852 -7.891 -10.459 1.00 97.44 84 GLY A N 1
ATOM 669 C CA . GLY A 1 84 ? 11.247 -7.331 -11.674 1.00 97.44 84 GLY A CA 1
ATOM 670 C C . GLY A 1 84 ? 12.174 -7.267 -12.885 1.00 97.44 84 GLY A C 1
ATOM 671 O O . GLY A 1 84 ? 11.697 -7.181 -14.019 1.00 97.44 84 GLY A O 1
ATOM 672 N N . ARG A 1 85 ? 13.496 -7.370 -12.683 1.00 96.69 85 ARG A N 1
ATOM 673 C CA . ARG A 1 85 ? 14.448 -7.571 -13.785 1.00 96.69 85 ARG A CA 1
ATOM 674 C C . ARG A 1 85 ? 14.200 -8.912 -14.477 1.00 96.69 85 ARG A C 1
ATOM 676 O O . ARG A 1 85 ? 14.015 -8.921 -15.690 1.00 96.69 85 ARG A O 1
ATOM 683 N N . ALA A 1 86 ? 14.162 -9.998 -13.703 1.00 97.38 86 ALA A N 1
ATOM 684 C CA . ALA A 1 86 ? 13.986 -11.364 -14.199 1.00 97.38 86 ALA A CA 1
ATOM 685 C C . ALA A 1 86 ? 12.533 -11.685 -14.588 1.00 97.38 86 ALA A C 1
ATOM 687 O O . ALA A 1 86 ? 12.308 -12.516 -15.461 1.00 97.38 86 ALA A O 1
ATOM 688 N N . HIS A 1 87 ? 11.565 -11.002 -13.973 1.00 97.94 87 HIS A N 1
ATOM 689 C CA . HIS A 1 87 ? 10.136 -11.254 -14.157 1.00 97.94 87 HIS A CA 1
ATOM 690 C C . HIS A 1 87 ? 9.414 -9.988 -14.648 1.00 97.94 87 HIS A C 1
ATOM 692 O O . HIS A 1 87 ? 8.938 -9.191 -13.827 1.00 97.94 87 HIS A O 1
ATOM 698 N N . PRO A 1 88 ? 9.333 -9.750 -15.974 1.00 97.31 88 PRO A N 1
ATOM 699 C CA . PRO A 1 88 ? 8.671 -8.577 -16.549 1.00 97.31 88 PRO A CA 1
ATOM 700 C C . PRO A 1 88 ? 7.203 -8.416 -16.144 1.00 97.31 88 PRO A C 1
ATOM 702 O O . PRO A 1 88 ? 6.696 -7.298 -16.058 1.00 97.31 88 PRO A O 1
ATOM 705 N N . GLU A 1 89 ? 6.513 -9.508 -15.826 1.00 97.38 89 GLU A N 1
ATOM 706 C CA . GLU A 1 89 ? 5.168 -9.475 -15.274 1.00 97.38 89 GLU A CA 1
ATOM 707 C C . GLU A 1 89 ? 5.116 -8.707 -13.947 1.00 97.38 89 GLU A C 1
ATOM 709 O O . GLU A 1 89 ? 4.106 -8.084 -13.652 1.00 97.38 89 GLU A O 1
ATOM 714 N N . LEU A 1 90 ? 6.182 -8.623 -13.153 1.00 98.25 90 LEU A N 1
ATOM 715 C CA . LEU A 1 90 ? 6.163 -7.820 -11.928 1.00 98.25 90 LEU A CA 1
ATOM 716 C C . LEU A 1 90 ? 6.165 -6.308 -12.188 1.00 98.25 90 LEU A C 1
ATOM 718 O O . LEU A 1 90 ? 5.891 -5.551 -11.263 1.00 98.25 90 LEU A O 1
ATOM 722 N N . ARG A 1 91 ? 6.386 -5.834 -13.420 1.00 97.31 91 ARG A N 1
ATOM 723 C CA . ARG A 1 91 ? 6.545 -4.404 -13.763 1.00 97.31 91 ARG A CA 1
ATOM 724 C C . ARG A 1 91 ? 5.217 -3.635 -13.873 1.00 97.31 91 ARG A C 1
ATOM 726 O O . ARG A 1 91 ? 5.028 -2.800 -14.753 1.00 97.31 91 ARG A O 1
ATOM 733 N N . THR A 1 92 ? 4.265 -3.924 -12.986 1.00 97.69 92 THR A N 1
ATOM 734 C CA . THR A 1 92 ? 2.968 -3.231 -12.908 1.00 97.69 92 THR A CA 1
ATOM 735 C C . THR A 1 92 ? 2.993 -2.089 -11.889 1.00 97.69 92 THR A C 1
ATOM 737 O O . THR A 1 92 ? 3.532 -2.252 -10.794 1.00 97.69 92 THR A O 1
ATOM 740 N N . PRO A 1 93 ? 2.351 -0.941 -12.179 1.00 97.50 93 PRO A N 1
ATOM 741 C CA . PRO A 1 93 ? 2.169 0.110 -11.186 1.00 97.50 93 PRO A CA 1
ATOM 742 C C . PRO A 1 93 ? 1.080 -0.238 -10.155 1.00 97.50 93 PRO A C 1
ATOM 744 O O . PRO A 1 93 ? 0.930 0.484 -9.170 1.00 97.50 93 PRO A O 1
ATOM 747 N N . SER A 1 94 ? 0.277 -1.292 -10.352 1.00 98.12 94 SER A N 1
ATOM 748 C CA . SER A 1 94 ? -0.795 -1.678 -9.422 1.00 98.12 94 SER A CA 1
ATOM 749 C C . SER A 1 94 ? -0.267 -2.561 -8.293 1.00 98.12 94 SER A C 1
ATOM 751 O O . SER A 1 94 ? 0.247 -3.649 -8.538 1.00 98.12 94 SER A O 1
ATOM 753 N N . THR A 1 95 ? -0.455 -2.123 -7.044 1.00 98.38 95 THR A N 1
ATOM 754 C CA . THR A 1 95 ? -0.010 -2.865 -5.854 1.00 98.38 95 THR A CA 1
ATOM 755 C C . THR A 1 95 ? -0.721 -4.215 -5.733 1.00 98.38 95 THR A C 1
ATOM 757 O O . THR A 1 95 ? -0.064 -5.218 -5.490 1.00 98.38 95 THR A O 1
ATOM 760 N N . GLN A 1 96 ? -2.036 -4.279 -5.973 1.00 98.25 96 GLN A N 1
ATOM 761 C CA . GLN A 1 96 ? -2.786 -5.544 -5.923 1.00 98.25 96 GLN A CA 1
ATOM 762 C C . GLN A 1 96 ? -2.300 -6.531 -6.987 1.00 98.25 96 GLN A C 1
ATOM 764 O O . GLN A 1 96 ? -1.995 -7.676 -6.672 1.00 98.25 96 GLN A O 1
ATOM 769 N N . GLN A 1 97 ? -2.131 -6.067 -8.233 1.00 98.62 97 GLN A N 1
ATOM 770 C CA . GLN A 1 97 ? -1.606 -6.928 -9.295 1.00 98.62 97 GLN A CA 1
ATOM 771 C C . GLN A 1 97 ? -0.178 -7.392 -8.996 1.00 98.62 97 GLN A C 1
ATOM 773 O O . GLN A 1 97 ? 0.158 -8.529 -9.314 1.00 98.62 97 GLN A O 1
ATOM 778 N N . ALA A 1 98 ? 0.659 -6.533 -8.403 1.00 98.75 98 ALA A N 1
ATOM 779 C CA . ALA A 1 98 ? 2.003 -6.909 -7.985 1.00 98.75 98 ALA A CA 1
ATOM 780 C C . ALA A 1 98 ? 1.956 -8.025 -6.933 1.00 98.75 98 ALA A C 1
ATOM 782 O O . ALA A 1 98 ? 2.609 -9.044 -7.127 1.00 98.75 98 ALA A O 1
ATOM 783 N N . LEU A 1 99 ? 1.134 -7.890 -5.884 1.00 98.81 99 LEU A N 1
ATOM 784 C CA . LEU A 1 99 ? 0.958 -8.927 -4.860 1.00 98.81 99 LEU A CA 1
ATOM 785 C C . LEU A 1 99 ? 0.506 -10.263 -5.473 1.00 98.81 99 LEU A C 1
ATOM 787 O O . LEU A 1 99 ? 1.111 -11.299 -5.196 1.00 98.81 99 LEU A O 1
ATOM 791 N N . ASP A 1 100 ? -0.487 -10.248 -6.365 1.00 98.81 100 ASP A N 1
ATOM 792 C CA . ASP A 1 100 ? -0.974 -11.468 -7.022 1.00 98.81 100 ASP A CA 1
ATOM 793 C C . ASP A 1 100 ? 0.101 -12.135 -7.894 1.00 98.81 100 ASP A C 1
ATOM 795 O O . ASP A 1 100 ? 0.206 -13.362 -7.945 1.00 98.81 100 ASP A O 1
ATOM 799 N N . ARG A 1 101 ? 0.910 -11.335 -8.598 1.00 98.75 101 ARG A N 1
ATOM 800 C CA . ARG A 1 101 ? 2.005 -11.832 -9.444 1.00 98.75 101 ARG A CA 1
ATOM 801 C C . ARG A 1 101 ? 3.154 -12.384 -8.602 1.00 98.75 101 ARG A C 1
ATOM 803 O O . ARG A 1 101 ? 3.645 -13.467 -8.903 1.00 98.75 101 ARG A O 1
ATOM 810 N N . LEU A 1 102 ? 3.509 -11.711 -7.509 1.00 98.81 102 LEU A N 1
ATOM 811 C CA . LEU A 1 102 ? 4.492 -12.190 -6.533 1.00 98.81 102 LEU A CA 1
ATOM 812 C C . LEU A 1 102 ? 4.076 -13.535 -5.926 1.00 98.81 102 LEU A C 1
ATOM 814 O O . LEU A 1 102 ? 4.911 -14.422 -5.761 1.00 98.81 102 LEU A O 1
ATOM 818 N N . ARG A 1 103 ? 2.780 -13.725 -5.650 1.00 98.75 103 ARG A N 1
ATOM 819 C CA . ARG A 1 103 ? 2.243 -15.011 -5.188 1.00 98.75 103 ARG A CA 1
ATOM 820 C C . ARG A 1 103 ? 2.344 -16.106 -6.248 1.00 98.75 103 ARG A C 1
ATOM 822 O O . ARG A 1 103 ? 2.713 -17.232 -5.913 1.00 98.75 103 ARG A O 1
ATOM 829 N N . ARG A 1 104 ? 2.008 -15.802 -7.508 1.00 98.56 104 ARG A N 1
ATOM 830 C CA . ARG A 1 104 ? 2.109 -16.764 -8.625 1.00 98.56 104 ARG A CA 1
ATOM 831 C C . ARG A 1 104 ? 3.543 -17.211 -8.885 1.00 98.56 104 ARG A C 1
ATOM 833 O O . ARG A 1 104 ? 3.755 -18.373 -9.200 1.00 98.56 104 ARG A O 1
ATOM 840 N N . LEU A 1 105 ? 4.504 -16.314 -8.687 1.00 98.50 105 LEU A N 1
ATOM 841 C CA . LEU A 1 105 ? 5.936 -16.597 -8.792 1.00 98.50 105 LEU A CA 1
ATOM 842 C C . LEU A 1 105 ? 6.532 -17.258 -7.541 1.00 98.50 105 LEU A C 1
ATOM 844 O O . LEU A 1 105 ? 7.744 -17.420 -7.466 1.00 98.50 105 LEU A O 1
ATOM 848 N N . ALA A 1 106 ? 5.706 -17.600 -6.546 1.00 98.44 106 ALA A N 1
ATOM 849 C CA . ALA A 1 106 ? 6.132 -18.130 -5.249 1.00 98.44 106 ALA A CA 1
ATOM 850 C C . ALA A 1 106 ? 7.135 -17.236 -4.486 1.00 98.44 106 ALA A C 1
ATOM 852 O O . ALA A 1 106 ? 7.740 -17.680 -3.514 1.00 98.44 106 ALA A O 1
ATOM 853 N N . VAL A 1 107 ? 7.265 -15.958 -4.868 1.00 98.50 107 VAL A N 1
ATOM 854 C CA . VAL A 1 107 ? 8.045 -14.965 -4.115 1.00 98.50 107 VAL A CA 1
ATOM 855 C C . VAL A 1 107 ? 7.358 -14.673 -2.787 1.00 98.50 107 VAL A C 1
ATOM 857 O O . VAL A 1 107 ? 8.030 -14.547 -1.767 1.00 98.50 107 VAL A O 1
ATOM 860 N N . LEU A 1 108 ? 6.023 -14.599 -2.786 1.00 98.69 108 LEU A N 1
ATOM 861 C CA . LEU A 1 108 ? 5.197 -14.580 -1.578 1.00 98.69 108 LEU A CA 1
ATOM 862 C C . LEU A 1 108 ? 4.566 -15.954 -1.350 1.00 98.69 108 LEU A C 1
ATOM 864 O O . LEU A 1 108 ? 4.015 -16.557 -2.277 1.00 98.69 108 LEU A O 1
ATOM 868 N N . SER A 1 109 ? 4.578 -16.407 -0.098 1.00 98.69 109 SER A N 1
ATOM 869 C CA . SER A 1 109 ? 3.775 -17.547 0.337 1.00 98.69 109 SER A CA 1
ATOM 870 C C . SER A 1 109 ? 2.269 -17.228 0.242 1.00 98.69 109 SER A C 1
ATOM 872 O O . SER A 1 109 ? 1.878 -16.056 0.156 1.00 98.69 109 SER A O 1
ATOM 874 N N . PRO A 1 110 ? 1.387 -18.248 0.264 1.00 98.69 110 PRO A N 1
ATOM 875 C CA . PRO A 1 110 ? -0.058 -18.024 0.288 1.00 98.69 110 PRO A CA 1
ATOM 876 C C . PRO A 1 110 ? -0.518 -17.145 1.454 1.00 98.69 110 PRO A C 1
ATOM 878 O O . PRO A 1 110 ? -1.397 -16.307 1.267 1.00 98.69 110 PRO A O 1
ATOM 881 N N . ASP A 1 111 ? 0.073 -17.318 2.639 1.00 98.62 111 ASP A N 1
ATOM 882 C CA . ASP A 1 111 ? -0.337 -16.565 3.822 1.00 98.62 111 ASP A CA 1
ATOM 883 C C . ASP A 1 111 ? 0.121 -15.104 3.763 1.00 98.62 111 ASP A C 1
ATOM 885 O O . ASP A 1 111 ? -0.690 -14.208 3.983 1.00 98.62 111 ASP A O 1
ATOM 889 N N . GLU A 1 112 ? 1.369 -14.837 3.365 1.00 98.75 112 GLU A N 1
ATOM 890 C CA . GLU A 1 112 ? 1.865 -13.461 3.224 1.00 98.75 112 GLU A CA 1
ATOM 891 C C . GLU A 1 112 ? 1.085 -12.683 2.161 1.00 98.75 112 GLU A C 1
ATOM 893 O O . GLU A 1 112 ? 0.725 -11.525 2.377 1.00 98.75 112 GLU A O 1
ATOM 898 N N . HIS A 1 113 ? 0.782 -13.318 1.021 1.00 98.81 113 HIS A N 1
ATOM 899 C CA . HIS A 1 113 ? -0.074 -12.716 -0.004 1.00 98.81 113 HIS A CA 1
ATOM 900 C C . HIS A 1 113 ? -1.438 -12.347 0.571 1.00 98.81 113 HIS A C 1
ATOM 902 O O . HIS A 1 113 ? -1.867 -11.204 0.424 1.00 98.81 113 HIS A O 1
ATOM 908 N N . ARG A 1 114 ? -2.080 -13.284 1.274 1.00 98.75 114 ARG A N 1
ATOM 909 C CA . ARG A 1 114 ? -3.382 -13.064 1.902 1.00 98.75 114 ARG A CA 1
ATOM 910 C C . ARG A 1 114 ? -3.335 -11.912 2.906 1.00 98.75 114 ARG A C 1
ATOM 912 O O . ARG A 1 114 ? -4.170 -11.016 2.824 1.00 98.75 114 ARG A O 1
ATOM 919 N N . VAL A 1 115 ? -2.343 -11.892 3.805 1.00 98.81 115 VAL A N 1
ATOM 920 C CA . VAL A 1 115 ? -2.119 -10.803 4.776 1.00 98.81 115 VAL A CA 1
ATOM 921 C C . VAL A 1 115 ? -2.060 -9.449 4.069 1.00 98.81 115 VAL A C 1
ATOM 923 O O . VAL A 1 115 ? -2.807 -8.533 4.420 1.00 98.81 115 VAL A O 1
ATOM 926 N N . LEU A 1 116 ? -1.176 -9.317 3.077 1.00 98.88 116 LEU A N 1
ATOM 927 C CA . LEU A 1 116 ? -0.904 -8.045 2.412 1.00 98.88 116 LEU A CA 1
ATOM 928 C C . LEU A 1 116 ? -2.076 -7.600 1.527 1.00 98.88 116 LEU A C 1
ATOM 930 O O . LEU A 1 116 ? -2.426 -6.420 1.526 1.00 98.88 116 LEU A O 1
ATOM 934 N N . ALA A 1 117 ? -2.712 -8.523 0.803 1.00 98.75 117 ALA A N 1
ATOM 935 C CA . ALA A 1 117 ? -3.837 -8.217 -0.077 1.00 98.75 117 ALA A CA 1
ATOM 936 C C . ALA A 1 117 ? -5.084 -7.788 0.713 1.00 98.75 117 ALA A C 1
ATOM 938 O O . ALA A 1 117 ? -5.688 -6.761 0.386 1.00 98.75 117 ALA A O 1
ATOM 939 N N . GLU A 1 118 ? -5.436 -8.516 1.781 1.00 98.69 118 GLU A N 1
ATOM 940 C CA . GLU A 1 118 ? -6.537 -8.147 2.682 1.00 98.69 118 GLU A CA 1
ATOM 941 C C . GLU A 1 118 ? -6.269 -6.780 3.330 1.00 98.69 118 GLU A C 1
ATOM 943 O O . GLU A 1 118 ? -7.131 -5.897 3.311 1.00 98.69 118 GLU A O 1
ATOM 948 N N . ALA A 1 119 ? -5.055 -6.571 3.857 1.00 98.81 119 ALA A N 1
ATOM 949 C CA . ALA A 1 119 ? -4.683 -5.321 4.511 1.00 98.81 119 ALA A CA 1
ATOM 950 C C . ALA A 1 119 ? -4.668 -4.127 3.549 1.00 98.81 119 ALA A C 1
ATOM 952 O O . ALA A 1 119 ? -5.106 -3.043 3.925 1.00 98.81 119 ALA A O 1
ATOM 953 N N . TYR A 1 120 ? -4.217 -4.302 2.301 1.00 98.75 120 TYR A N 1
ATOM 954 C CA . TYR A 1 120 ? -4.242 -3.232 1.301 1.00 98.75 120 TYR A CA 1
ATOM 955 C C . TYR A 1 120 ? -5.663 -2.704 1.078 1.00 98.75 120 TYR A C 1
ATOM 957 O O . TYR A 1 120 ? -5.897 -1.493 1.109 1.00 98.75 120 TYR A O 1
ATOM 965 N N . VAL A 1 121 ? -6.619 -3.618 0.879 1.00 98.50 121 VAL A N 1
ATOM 966 C CA . VAL A 1 121 ? -8.031 -3.267 0.680 1.00 98.50 121 VAL A CA 1
ATOM 967 C C . VAL A 1 121 ? -8.601 -2.630 1.942 1.00 98.50 121 VAL A C 1
ATOM 969 O O . VAL A 1 121 ? -9.250 -1.588 1.855 1.00 98.50 121 VAL A O 1
ATOM 972 N N . PHE A 1 122 ? -8.328 -3.212 3.111 1.00 98.69 122 PHE A N 1
ATOM 973 C CA . PHE A 1 122 ? -8.771 -2.675 4.393 1.00 98.69 122 PHE A CA 1
ATOM 974 C C . PHE A 1 122 ? -8.282 -1.236 4.607 1.00 98.69 122 PHE A C 1
ATOM 976 O O . PHE A 1 122 ? -9.096 -0.330 4.786 1.00 98.69 122 PHE A O 1
ATOM 983 N N . TRP A 1 123 ? -6.975 -0.984 4.493 1.00 98.56 123 TRP A N 1
ATOM 984 C CA . TRP A 1 123 ? -6.408 0.346 4.711 1.00 98.56 123 TRP A CA 1
ATOM 985 C C . TRP A 1 123 ? -6.879 1.375 3.687 1.00 98.56 123 TRP A C 1
ATOM 987 O O . TRP A 1 123 ? -7.097 2.532 4.050 1.00 98.56 123 TRP A O 1
ATOM 997 N N . ARG A 1 124 ? -7.098 0.973 2.427 1.00 97.94 124 ARG A N 1
ATOM 998 C CA . ARG A 1 124 ? -7.728 1.840 1.419 1.00 97.94 124 ARG A CA 1
ATOM 999 C C . ARG A 1 124 ? -9.137 2.248 1.846 1.00 97.94 124 ARG A C 1
ATOM 1001 O O . ARG A 1 124 ? -9.424 3.441 1.861 1.00 97.94 124 ARG A O 1
ATOM 1008 N N . ARG A 1 125 ? -9.967 1.293 2.280 1.00 97.75 125 ARG A N 1
ATOM 1009 C CA . ARG A 1 125 ? -11.333 1.568 2.756 1.00 97.75 125 ARG A CA 1
ATOM 1010 C C . ARG A 1 125 ? -11.338 2.484 3.976 1.00 97.75 125 ARG A C 1
ATOM 1012 O O . ARG A 1 125 ? -12.084 3.456 3.981 1.00 97.75 125 ARG A O 1
ATOM 1019 N N . VAL A 1 126 ? -10.487 2.227 4.973 1.00 97.69 126 VAL A N 1
ATOM 1020 C CA . VAL A 1 126 ? -10.385 3.081 6.171 1.00 97.69 126 VAL A CA 1
ATOM 1021 C C . VAL A 1 126 ? -9.933 4.495 5.800 1.00 97.69 126 VAL A C 1
ATOM 1023 O O . VAL A 1 126 ? -10.539 5.465 6.252 1.00 97.69 126 VAL A O 1
ATOM 1026 N N . ALA A 1 127 ? -8.910 4.631 4.948 1.00 97.06 127 ALA A N 1
ATOM 1027 C CA . ALA A 1 127 ? -8.441 5.934 4.487 1.00 97.06 127 ALA A CA 1
ATOM 1028 C C . ALA A 1 127 ? -9.542 6.702 3.746 1.00 97.06 127 ALA A C 1
ATOM 1030 O O . ALA A 1 127 ? -9.750 7.879 4.022 1.00 97.06 127 ALA A O 1
ATOM 1031 N N . ASP A 1 128 ? -10.275 6.048 2.846 1.00 95.69 128 ASP A N 1
ATOM 1032 C CA . ASP A 1 128 ? -11.376 6.680 2.118 1.00 95.69 128 ASP A CA 1
ATOM 1033 C C . ASP A 1 128 ? -12.536 7.057 3.053 1.00 95.69 128 ASP A C 1
ATOM 1035 O O . ASP A 1 128 ? -13.071 8.161 2.951 1.00 95.69 128 ASP A O 1
ATOM 1039 N N . GLY A 1 129 ? -12.854 6.213 4.039 1.00 95.25 129 GLY A N 1
ATOM 1040 C CA . GLY A 1 129 ? -13.819 6.526 5.095 1.00 95.25 129 GLY A CA 1
ATOM 1041 C C . GLY A 1 129 ? -13.446 7.787 5.881 1.00 95.25 129 GLY A C 1
ATOM 1042 O O . GLY A 1 129 ? -14.280 8.680 6.037 1.00 95.25 129 GLY A O 1
ATOM 1043 N N . LEU A 1 130 ? -12.182 7.908 6.303 1.00 95.25 130 LEU A N 1
ATOM 1044 C CA . LEU A 1 130 ? -11.669 9.102 6.987 1.00 95.25 130 LEU A CA 1
ATOM 1045 C C . LEU A 1 130 ? -11.781 10.352 6.111 1.00 95.25 130 LEU A C 1
ATOM 1047 O O . LEU A 1 130 ? -12.239 11.391 6.584 1.00 95.25 130 LEU A O 1
ATOM 1051 N N . ARG A 1 131 ? -11.434 10.253 4.821 1.00 94.12 131 ARG A N 1
ATOM 1052 C CA . ARG A 1 131 ? -11.561 11.378 3.879 1.00 94.12 131 ARG A CA 1
ATOM 1053 C C . ARG A 1 131 ? -12.987 11.884 3.774 1.00 94.12 131 ARG A C 1
ATOM 1055 O O . ARG A 1 131 ? -13.216 13.090 3.757 1.00 94.12 131 ARG A O 1
ATOM 1062 N N . MET A 1 132 ? -13.939 10.959 3.707 1.00 90.94 132 MET A N 1
ATOM 1063 C CA . MET A 1 132 ? -15.352 11.294 3.609 1.00 90.94 132 MET A CA 1
ATOM 1064 C C . MET A 1 132 ? -15.877 11.965 4.879 1.00 90.94 132 MET A C 1
ATOM 1066 O O . MET A 1 132 ? -16.641 12.915 4.773 1.00 90.94 132 MET A O 1
ATOM 1070 N N . VAL A 1 133 ? -15.487 11.480 6.063 1.00 87.12 133 VAL A N 1
ATOM 1071 C CA . VAL A 1 133 ? -15.925 12.060 7.345 1.00 87.12 133 VAL A CA 1
ATOM 1072 C C . VAL A 1 133 ? -15.310 13.445 7.567 1.00 87.12 133 VAL A C 1
ATOM 1074 O O . VAL A 1 133 ? -15.963 14.326 8.112 1.00 87.12 133 VAL A O 1
ATOM 1077 N N . ARG A 1 134 ? -14.074 13.664 7.106 1.00 88.31 134 ARG A N 1
ATOM 1078 C CA . ARG A 1 134 ? -13.316 14.906 7.348 1.00 88.31 134 ARG A CA 1
ATOM 1079 C C . ARG A 1 134 ? -13.439 15.953 6.250 1.00 88.31 134 ARG A C 1
ATOM 1081 O O . ARG A 1 134 ? -12.924 17.060 6.402 1.00 88.31 134 ARG A O 1
ATOM 1088 N N . GLY A 1 135 ? -14.019 15.589 5.109 1.00 87.69 135 GLY A N 1
ATOM 1089 C CA . GLY A 1 135 ? -14.107 16.454 3.933 1.00 87.69 135 GLY A CA 1
ATOM 1090 C C . GLY A 1 135 ? -12.750 16.834 3.326 1.00 87.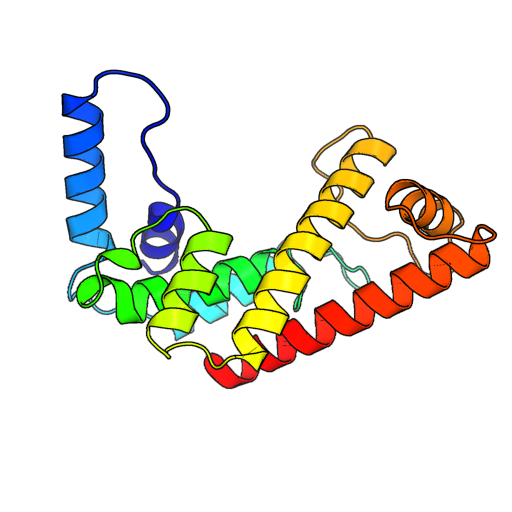69 135 GLY A C 1
ATOM 1091 O O . GLY A 1 135 ? -12.673 17.787 2.555 1.00 87.69 135 GLY A O 1
ATOM 1092 N N . ASN A 1 136 ? -11.659 16.137 3.669 1.00 88.88 136 ASN A N 1
ATOM 1093 C CA . ASN A 1 136 ? -10.329 16.414 3.125 1.00 88.88 136 ASN A CA 1
ATOM 1094 C C . ASN A 1 136 ? -9.427 15.171 3.095 1.00 88.88 136 ASN A C 1
ATOM 1096 O O . ASN A 1 136 ? -9.660 14.188 3.791 1.00 88.88 136 ASN A O 1
ATOM 1100 N N . ALA A 1 137 ? -8.364 15.232 2.288 1.00 83.25 137 ALA A N 1
ATOM 1101 C CA . ALA A 1 137 ? -7.429 14.123 2.091 1.00 83.25 137 ALA A CA 1
ATOM 1102 C C . ALA A 1 137 ? -6.184 14.138 2.994 1.00 83.25 137 ALA A C 1
ATOM 1104 O O . ALA A 1 137 ? -5.363 13.224 2.884 1.00 83.25 137 ALA A O 1
ATOM 1105 N N . ARG A 1 138 ? -6.010 15.173 3.826 1.00 84.06 138 ARG A N 1
ATOM 1106 C CA . ARG A 1 138 ? -4.767 15.424 4.571 1.00 84.06 138 ARG A CA 1
ATOM 1107 C C . ARG A 1 138 ? -4.731 14.653 5.880 1.00 84.06 138 ARG A C 1
ATOM 1109 O O . ARG A 1 138 ? -3.731 14.008 6.179 1.00 84.06 138 ARG A O 1
ATOM 1116 N N . ASP A 1 139 ? -5.821 14.708 6.636 1.00 88.56 139 ASP A N 1
ATOM 1117 C CA . ASP A 1 139 ? -5.880 14.058 7.934 1.00 88.56 139 ASP A CA 1
ATOM 1118 C C . ASP A 1 139 ? -6.341 12.603 7.787 1.00 88.56 139 ASP A C 1
ATOM 1120 O O . ASP A 1 139 ? -7.509 12.316 7.521 1.00 88.56 139 ASP A O 1
ATOM 1124 N N . LEU A 1 140 ? -5.396 11.683 7.983 1.00 94.88 140 LEU A N 1
ATOM 1125 C CA . LEU A 1 140 ? -5.586 10.229 7.957 1.00 94.88 140 LEU A CA 1
ATOM 1126 C C . LEU A 1 140 ? -5.243 9.580 9.311 1.00 94.88 140 LEU A C 1
ATOM 1128 O O . LEU A 1 140 ? -4.905 8.396 9.377 1.00 94.88 140 LEU A O 1
ATOM 1132 N N . LEU A 1 141 ? -5.280 10.356 10.394 1.00 96.19 141 LEU A N 1
ATOM 1133 C CA . LEU A 1 141 ? -5.134 9.832 11.747 1.00 96.19 141 LEU A CA 1
ATOM 1134 C C . LEU A 1 141 ? -6.378 9.044 12.151 1.00 96.19 141 LEU A C 1
ATOM 1136 O O . LEU A 1 141 ? -7.493 9.519 11.973 1.00 96.19 141 LEU A O 1
ATOM 1140 N N . LEU A 1 142 ? -6.216 7.876 12.759 1.00 95.56 142 LEU A N 1
ATOM 1141 C CA . LEU A 1 142 ? -7.350 7.234 13.409 1.00 95.56 142 LEU A CA 1
ATOM 1142 C C . LEU A 1 142 ? -7.865 8.106 14.567 1.00 95.56 142 LEU A C 1
ATOM 1144 O O . LEU A 1 142 ? -7.062 8.772 15.248 1.00 95.56 142 LEU A O 1
ATOM 1148 N N . PRO A 1 143 ? -9.189 8.097 14.805 1.00 93.88 143 PRO A N 1
ATOM 1149 C CA . PRO A 1 143 ? -9.754 8.623 16.036 1.00 93.88 143 PRO A CA 1
ATOM 1150 C C . PRO A 1 143 ? -9.111 7.942 17.245 1.00 93.88 143 PRO A C 1
ATOM 1152 O O . PRO A 1 143 ? -8.716 6.774 17.182 1.00 93.88 143 PRO A O 1
ATOM 1155 N N . VAL A 1 144 ? -8.995 8.670 18.353 1.00 89.62 144 VAL A N 1
ATOM 1156 C CA . VAL A 1 144 ? -8.503 8.086 19.606 1.00 89.62 144 VAL A CA 1
ATOM 1157 C C . VAL A 1 144 ? -9.485 7.028 20.117 1.00 89.62 144 VAL A C 1
ATOM 1159 O O . VAL A 1 144 ? -10.689 7.101 19.860 1.00 89.62 144 VAL A O 1
ATOM 1162 N N . ALA A 1 145 ? -8.973 6.025 20.830 1.00 80.56 145 ALA A N 1
ATOM 1163 C CA . ALA A 1 145 ? -9.809 4.972 21.393 1.00 80.56 145 ALA A CA 1
ATOM 1164 C C . ALA A 1 145 ? -10.891 5.569 22.313 1.00 80.56 145 ALA A C 1
ATOM 1166 O O . ALA A 1 145 ? -10.612 6.463 23.108 1.00 80.56 145 ALA A O 1
ATOM 1167 N N . GLY A 1 146 ? -12.129 5.088 22.178 1.00 82.56 146 GLY A N 1
ATOM 1168 C CA . GLY A 1 146 ? -13.279 5.575 22.947 1.00 82.56 146 GLY A CA 1
ATOM 1169 C C . GLY A 1 146 ? -13.931 6.859 22.418 1.00 82.56 146 GLY A C 1
ATOM 1170 O O . GLY A 1 146 ? -15.015 7.200 22.881 1.00 82.56 146 GLY A O 1
ATOM 1171 N N . ALA A 1 147 ? -13.341 7.547 21.432 1.00 89.50 147 ALA A N 1
ATOM 1172 C CA . ALA A 1 147 ? -13.996 8.689 20.798 1.00 89.50 147 ALA A CA 1
ATOM 1173 C C . ALA A 1 147 ? -15.215 8.251 19.973 1.00 89.50 147 ALA A C 1
ATOM 1175 O O . ALA A 1 147 ? -15.161 7.266 19.232 1.00 89.50 147 ALA A O 1
ATOM 1176 N N . GLU A 1 148 ? -16.289 9.039 20.028 1.00 89.62 148 GLU A N 1
ATOM 1177 C CA . GLU A 1 148 ? -17.519 8.792 19.265 1.00 89.62 148 GLU A CA 1
ATOM 1178 C C . GLU A 1 148 ? -17.269 8.752 17.743 1.00 89.62 148 GLU A C 1
ATOM 1180 O O . GLU A 1 148 ? -17.870 7.945 17.028 1.00 89.62 148 GLU A O 1
ATOM 1185 N N . GLU A 1 149 ? -16.294 9.535 17.257 1.00 91.25 149 GLU A N 1
ATOM 1186 C CA . GLU A 1 149 ? -15.846 9.545 15.854 1.00 91.25 149 GLU A CA 1
ATOM 1187 C C . GLU A 1 149 ? -15.456 8.140 15.360 1.00 91.25 149 GLU A C 1
ATOM 1189 O O . GLU A 1 149 ? -15.712 7.805 14.201 1.00 91.25 149 GLU A O 1
ATOM 1194 N N . MET A 1 150 ? -14.914 7.276 16.231 1.00 93.25 150 MET A N 1
ATOM 1195 C CA . MET A 1 150 ? -14.593 5.892 15.867 1.00 93.25 150 MET A CA 1
ATOM 1196 C C . MET A 1 150 ? -15.853 5.098 15.500 1.00 93.25 150 MET A C 1
ATOM 1198 O O . MET A 1 150 ? -15.845 4.336 14.535 1.00 93.25 150 MET A O 1
ATOM 1202 N N . GLY A 1 151 ? -16.955 5.305 16.227 1.00 92.62 151 GLY A N 1
ATOM 1203 C CA . GLY A 1 151 ? -18.241 4.673 15.931 1.00 92.62 151 GLY A CA 1
ATOM 1204 C C . GLY A 1 151 ? -18.838 5.169 14.614 1.00 92.62 151 GLY A C 1
ATOM 1205 O O . GLY A 1 151 ? -19.396 4.385 13.845 1.00 92.62 151 GLY A O 1
ATOM 1206 N N . PHE A 1 152 ? -18.682 6.457 14.301 1.00 91.19 152 PHE A N 1
ATOM 1207 C CA . PHE A 1 152 ? -19.111 7.017 13.016 1.00 91.19 152 PHE A CA 1
ATOM 1208 C C . PHE A 1 152 ? -18.311 6.453 11.845 1.00 91.19 152 PHE A C 1
ATOM 1210 O O . PHE A 1 152 ? -18.904 6.021 10.852 1.00 91.19 152 PHE A O 1
ATOM 1217 N N . LEU A 1 153 ? -16.985 6.392 11.985 1.00 94.19 153 LEU A N 1
ATOM 1218 C CA . LEU A 1 153 ? -16.109 5.774 10.998 1.00 94.19 153 LEU A CA 1
ATOM 1219 C C . LEU A 1 153 ? -16.466 4.296 10.796 1.00 94.19 153 LEU A C 1
ATOM 1221 O O . LEU A 1 153 ? -16.647 3.864 9.660 1.00 94.19 153 LEU A O 1
ATOM 1225 N N . ALA A 1 154 ? -16.644 3.536 11.878 1.00 95.19 154 ALA A N 1
ATOM 1226 C CA . ALA A 1 154 ? -17.003 2.123 11.811 1.00 95.19 154 ALA A CA 1
ATOM 1227 C C . ALA A 1 154 ? -18.324 1.892 11.062 1.00 95.19 154 ALA A C 1
ATOM 1229 O O . ALA A 1 154 ? -18.371 1.092 10.126 1.00 95.19 154 ALA A O 1
ATOM 1230 N N . ARG A 1 155 ? -19.382 2.649 11.381 1.00 92.81 155 ARG A N 1
ATOM 1231 C CA . ARG A 1 155 ? -20.665 2.542 10.661 1.00 92.81 155 ARG A CA 1
ATOM 1232 C C . ARG A 1 155 ? -20.528 2.891 9.181 1.00 92.81 155 ARG A C 1
ATOM 1234 O O . ARG A 1 155 ? -21.086 2.196 8.337 1.00 92.81 155 ARG A O 1
ATOM 1241 N N . ARG A 1 156 ? -19.746 3.922 8.844 1.00 92.31 156 ARG A N 1
ATOM 1242 C CA . ARG A 1 156 ? -19.468 4.301 7.448 1.00 92.31 156 ARG A CA 1
ATOM 1243 C C . ARG A 1 156 ? -18.759 3.188 6.674 1.00 92.31 156 ARG A C 1
ATOM 1245 O O . ARG A 1 156 ? -19.008 3.022 5.484 1.00 92.31 156 ARG A O 1
ATOM 1252 N N . LEU A 1 157 ? -17.893 2.432 7.345 1.00 95.31 157 LEU A N 1
ATOM 1253 C CA . LEU A 1 157 ? -17.180 1.292 6.769 1.00 95.31 157 LEU A CA 1
AT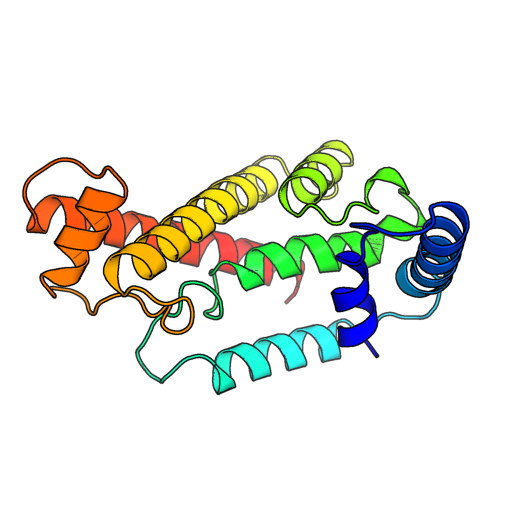OM 1254 C C . LEU A 1 157 ? -18.034 0.013 6.696 1.00 95.31 157 LEU A C 1
ATOM 1256 O O . LEU A 1 157 ? -17.591 -0.968 6.096 1.00 95.31 157 LEU A O 1
ATOM 1260 N N . GLY A 1 158 ? -19.255 0.038 7.242 1.00 95.00 158 GLY A N 1
ATOM 1261 C CA . GLY A 1 158 ? -20.212 -1.068 7.200 1.00 95.00 158 GLY A CA 1
ATOM 1262 C C . GLY A 1 158 ? -20.167 -2.003 8.409 1.00 95.00 158 GLY A C 1
ATOM 1263 O O . GLY A 1 158 ? -20.724 -3.095 8.337 1.00 95.00 158 GLY A O 1
ATOM 1264 N N . TYR A 1 159 ? -19.523 -1.611 9.513 1.00 95.50 159 TYR A N 1
ATOM 1265 C CA . TYR A 1 159 ? -19.573 -2.387 10.755 1.00 95.50 159 TYR A CA 1
ATOM 1266 C C . TYR A 1 159 ? -20.964 -2.283 11.389 1.00 95.50 159 TYR A C 1
ATOM 1268 O O . TYR A 1 159 ? -21.515 -1.188 11.530 1.00 95.50 159 TYR A O 1
ATOM 1276 N N . ALA A 1 160 ? -21.522 -3.433 11.769 1.00 89.38 160 ALA A N 1
ATOM 1277 C CA . ALA A 1 160 ? -22.847 -3.542 12.369 1.00 89.38 160 ALA A CA 1
ATOM 1278 C C . ALA A 1 160 ? -22.831 -3.302 13.892 1.00 89.38 160 ALA A C 1
ATOM 1280 O O . ALA A 1 160 ? -21.791 -3.391 14.545 1.00 89.38 160 ALA A O 1
ATOM 1281 N N . GLY A 1 161 ? -24.014 -3.044 14.457 1.00 85.44 161 GLY A N 1
ATOM 1282 C CA . GLY A 1 161 ? -24.222 -2.822 15.890 1.00 85.44 161 GLY A CA 1
ATOM 1283 C C . GLY A 1 161 ? -24.293 -1.345 16.292 1.00 85.44 161 GLY A C 1
ATOM 1284 O O . GLY A 1 161 ? -24.209 -0.438 15.462 1.00 85.44 161 GLY A O 1
ATOM 1285 N N . GLY A 1 162 ? -24.485 -1.099 17.592 1.00 84.19 162 GLY A N 1
ATOM 1286 C CA . GLY A 1 162 ? -24.437 0.251 18.164 1.00 84.19 162 GLY A CA 1
ATOM 1287 C C . GLY A 1 162 ? -23.044 0.882 18.040 1.00 84.19 162 GLY A C 1
ATOM 1288 O O . GLY A 1 162 ? -22.059 0.180 17.816 1.00 84.19 162 GLY A O 1
ATOM 1289 N N . GLY A 1 163 ? -22.943 2.205 18.221 1.00 84.19 163 GLY A N 1
ATOM 1290 C CA . GLY A 1 163 ? -21.702 2.961 17.987 1.00 84.19 163 GLY A CA 1
ATOM 1291 C C . GLY A 1 163 ? -20.469 2.393 18.702 1.00 84.19 163 GLY A C 1
ATOM 1292 O O . GLY A 1 163 ? -19.416 2.267 18.083 1.00 84.19 163 GLY A O 1
ATOM 1293 N N . ALA A 1 164 ? -20.615 1.966 19.961 1.00 89.44 164 ALA A N 1
ATOM 1294 C CA . ALA A 1 164 ? -19.529 1.365 20.738 1.00 89.44 164 ALA A CA 1
ATOM 1295 C C . ALA A 1 164 ? -19.111 -0.027 20.225 1.00 89.44 164 ALA A C 1
ATOM 1297 O O . ALA A 1 164 ? -17.920 -0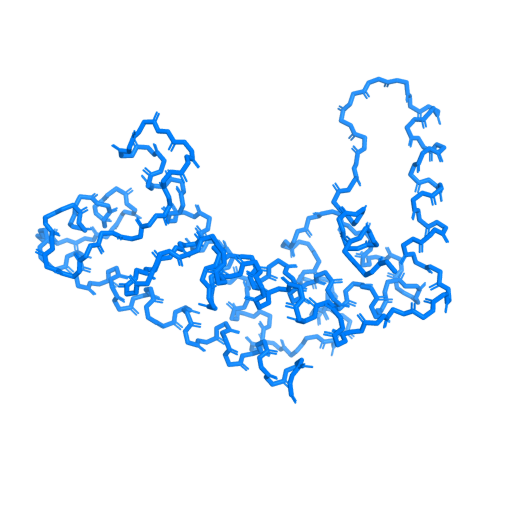.306 20.108 1.00 89.44 164 ALA A O 1
ATOM 1298 N N . ALA A 1 165 ? -20.074 -0.886 19.874 1.00 91.94 165 ALA A N 1
ATOM 1299 C CA . ALA A 1 165 ? -19.793 -2.227 19.357 1.00 91.94 165 ALA A CA 1
ATOM 1300 C C . ALA A 1 165 ? -19.116 -2.169 17.977 1.00 91.94 165 ALA A C 1
ATOM 1302 O O . ALA A 1 165 ? -18.107 -2.836 17.752 1.00 91.94 165 ALA A O 1
ATOM 1303 N N . ALA A 1 166 ? -19.616 -1.308 17.084 1.00 94.06 166 ALA A N 1
ATOM 1304 C CA . ALA A 1 166 ? -19.014 -1.078 15.775 1.00 94.06 166 ALA A CA 1
ATOM 1305 C C . ALA A 1 166 ? -17.589 -0.506 15.903 1.00 94.06 166 ALA A C 1
ATOM 1307 O O . ALA A 1 166 ? -16.672 -0.972 15.226 1.00 94.06 166 ALA A O 1
ATOM 1308 N N . ALA A 1 167 ? -17.381 0.459 16.808 1.00 94.56 167 ALA A N 1
ATOM 1309 C CA . ALA A 1 167 ? -16.062 1.028 17.087 1.00 94.56 167 ALA A CA 1
ATOM 1310 C C . ALA A 1 167 ? -15.065 -0.025 17.595 1.00 94.56 167 ALA A C 1
ATOM 1312 O O . ALA A 1 167 ? -13.929 -0.067 17.124 1.00 94.56 167 ALA A O 1
ATOM 1313 N N . ALA A 1 168 ? -15.486 -0.890 18.523 1.00 94.50 168 ALA A N 1
ATOM 1314 C CA . ALA A 1 168 ? -14.649 -1.962 19.056 1.00 94.50 168 ALA A CA 1
ATOM 1315 C C . ALA A 1 168 ? -14.246 -2.973 17.970 1.00 94.50 168 ALA A C 1
ATOM 1317 O O . ALA A 1 168 ? -13.081 -3.361 17.894 1.00 94.50 168 ALA A O 1
ATOM 1318 N N . ALA A 1 169 ? -15.179 -3.348 17.090 1.00 95.62 169 ALA A N 1
ATOM 1319 C CA . ALA A 1 169 ? -14.899 -4.247 15.973 1.00 95.62 169 ALA A CA 1
ATOM 1320 C C . ALA A 1 169 ? -13.902 -3.638 14.970 1.00 95.62 169 ALA A C 1
ATOM 1322 O O . ALA A 1 169 ? -12.937 -4.299 14.584 1.00 95.62 169 ALA A O 1
ATOM 1323 N N . LEU A 1 170 ? -14.071 -2.360 14.605 1.00 96.56 170 LEU A N 1
ATOM 1324 C CA . LEU A 1 170 ? -13.106 -1.659 13.754 1.00 96.56 170 LEU A CA 1
ATOM 1325 C C . LEU A 1 170 ? -11.724 -1.577 14.420 1.00 96.56 170 LEU A C 1
ATOM 1327 O O . LEU A 1 170 ? -10.715 -1.821 13.763 1.00 96.56 170 LEU A O 1
ATOM 1331 N N . ALA A 1 171 ? -11.660 -1.263 15.716 1.00 96.00 171 ALA A N 1
ATOM 1332 C CA . ALA A 1 171 ? -10.397 -1.184 16.448 1.00 96.00 171 ALA A CA 1
ATOM 1333 C C . ALA A 1 171 ? -9.660 -2.536 16.487 1.00 96.00 171 ALA A C 1
ATOM 1335 O O . ALA A 1 171 ? -8.441 -2.578 16.302 1.00 96.00 171 ALA A O 1
ATOM 1336 N N . ALA A 1 172 ? -10.391 -3.641 16.665 1.00 96.56 172 ALA A N 1
ATOM 1337 C CA . ALA A 1 172 ? -9.828 -4.988 16.617 1.0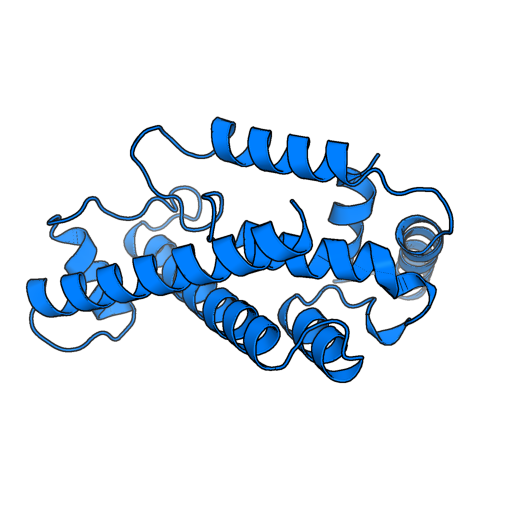0 96.56 172 ALA A CA 1
ATOM 1338 C C . ALA A 1 172 ? -9.267 -5.332 15.224 1.00 96.56 172 ALA A C 1
ATOM 1340 O O . ALA A 1 172 ? -8.164 -5.870 15.112 1.00 96.56 172 ALA A O 1
ATOM 1341 N N . ASP A 1 173 ? -9.984 -4.973 14.157 1.00 97.88 173 ASP A N 1
ATOM 1342 C CA . ASP A 1 173 ? -9.526 -5.172 12.779 1.00 97.88 173 ASP A CA 1
ATOM 1343 C C . ASP A 1 173 ? -8.293 -4.320 12.452 1.00 97.88 173 ASP A C 1
ATOM 1345 O O . ASP A 1 173 ? -7.342 -4.825 11.850 1.00 97.88 173 ASP A O 1
ATOM 1349 N N . VAL A 1 174 ? -8.268 -3.060 12.902 1.00 97.81 174 VAL A N 1
ATOM 1350 C CA . VAL A 1 174 ? -7.102 -2.168 12.802 1.00 97.81 174 VAL A CA 1
ATOM 1351 C C . VAL A 1 174 ? -5.875 -2.814 13.438 1.00 97.81 174 VAL A C 1
ATOM 1353 O O . VAL A 1 174 ? -4.837 -2.902 12.781 1.00 97.81 174 VAL A O 1
ATOM 1356 N N . ALA A 1 175 ? -5.985 -3.288 14.683 1.00 97.81 175 ALA A N 1
ATOM 1357 C CA . ALA A 1 175 ? -4.876 -3.933 15.383 1.00 97.81 175 ALA A CA 1
ATOM 1358 C C . ALA A 1 175 ? -4.410 -5.196 14.644 1.00 97.81 175 ALA A C 1
ATOM 1360 O O . ALA A 1 175 ? -3.226 -5.339 14.340 1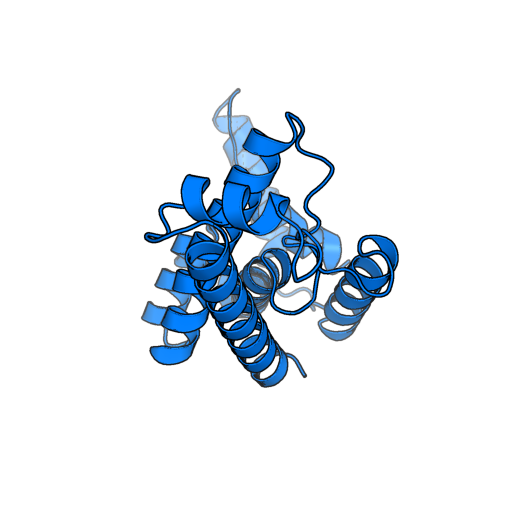.00 97.81 175 ALA A O 1
ATOM 1361 N N . ARG A 1 176 ? -5.351 -6.062 14.246 1.00 98.44 176 ARG A N 1
ATOM 1362 C CA . ARG A 1 176 ? -5.046 -7.303 13.524 1.00 98.44 176 ARG A CA 1
ATOM 1363 C C . ARG A 1 176 ? -4.321 -7.046 12.203 1.00 98.44 176 ARG A C 1
ATOM 1365 O O . ARG A 1 176 ? -3.341 -7.729 11.910 1.00 98.44 176 ARG A O 1
ATOM 1372 N N . HIS A 1 177 ? -4.798 -6.111 11.381 1.00 98.69 177 HIS A N 1
ATOM 1373 C CA . HIS A 1 177 ? -4.147 -5.800 10.106 1.00 98.69 177 HIS A CA 1
ATOM 1374 C C . HIS A 1 177 ? -2.782 -5.148 10.314 1.00 98.69 177 HIS A C 1
ATOM 1376 O O . HIS A 1 177 ? -1.834 -5.539 9.636 1.00 98.69 177 HIS A O 1
ATOM 1382 N N . ARG A 1 178 ? -2.663 -4.221 11.273 1.00 98.38 178 ARG A N 1
ATOM 1383 C CA . ARG A 1 178 ? -1.393 -3.567 11.610 1.00 98.38 178 ARG A CA 1
ATOM 1384 C C . ARG A 1 178 ? -0.329 -4.597 11.976 1.00 98.38 178 ARG A C 1
ATOM 1386 O O . ARG A 1 178 ? 0.732 -4.626 11.358 1.00 98.38 178 ARG A O 1
ATOM 1393 N N . ASP A 1 179 ? -0.632 -5.455 12.943 1.00 98.56 179 ASP A N 1
ATOM 1394 C CA . ASP A 1 179 ? 0.350 -6.374 13.515 1.00 98.56 179 ASP A CA 1
ATOM 1395 C C . ASP A 1 179 ? 0.770 -7.443 12.493 1.00 98.56 179 ASP A C 1
ATOM 1397 O O . ASP A 1 179 ? 1.957 -7.739 12.348 1.00 98.56 179 ASP A O 1
ATOM 1401 N N . ARG A 1 180 ? -0.181 -7.968 11.703 1.00 98.62 180 ARG A N 1
ATOM 1402 C CA . ARG A 1 180 ? 0.112 -8.953 10.647 1.00 98.62 180 ARG A CA 1
ATOM 1403 C C . ARG A 1 180 ? 0.960 -8.364 9.519 1.00 98.62 180 ARG A C 1
ATOM 1405 O O . ARG A 1 180 ? 1.912 -9.010 9.091 1.00 98.62 180 ARG A O 1
ATOM 1412 N N . VAL A 1 181 ? 0.643 -7.155 9.041 1.00 98.69 181 VAL A N 1
ATOM 1413 C CA . VAL A 1 181 ? 1.452 -6.485 8.005 1.00 98.69 181 VAL A CA 1
ATOM 1414 C C . VAL A 1 181 ? 2.861 -6.234 8.519 1.00 98.69 181 VAL A C 1
ATOM 1416 O O . VAL A 1 181 ? 3.822 -6.575 7.832 1.00 98.69 181 VAL A O 1
ATOM 1419 N N . HIS A 1 182 ? 2.984 -5.693 9.732 1.00 98.12 182 HIS A N 1
ATOM 1420 C CA . HIS A 1 182 ? 4.284 -5.359 10.296 1.00 98.12 182 HIS A CA 1
ATOM 1421 C C . HIS A 1 182 ? 5.156 -6.594 10.539 1.00 98.12 182 HIS A C 1
ATOM 1423 O O . HIS A 1 182 ? 6.362 -6.567 10.282 1.00 98.12 182 HIS A O 1
ATOM 1429 N N . SER A 1 183 ? 4.544 -7.703 10.963 1.00 98.44 183 SER A N 1
ATOM 1430 C CA . SER A 1 183 ? 5.223 -8.991 11.106 1.00 98.44 183 SER A CA 1
ATOM 1431 C C . SER A 1 183 ? 5.766 -9.504 9.768 1.00 98.44 183 SER A C 1
ATOM 1433 O O . SER A 1 183 ? 6.954 -9.811 9.684 1.00 98.44 183 SER A O 1
ATOM 1435 N N . VAL A 1 184 ? 4.948 -9.515 8.705 1.00 98.44 184 VAL A N 1
ATOM 1436 C CA . VAL A 1 184 ? 5.390 -9.927 7.358 1.00 98.44 184 VAL A CA 1
ATOM 1437 C C . VAL A 1 184 ? 6.503 -9.016 6.839 1.00 98.44 184 VAL A C 1
ATOM 1439 O O . VAL A 1 184 ? 7.503 -9.498 6.311 1.00 98.44 184 VAL A O 1
ATOM 1442 N N . PHE A 1 185 ? 6.353 -7.700 7.000 1.00 98.00 185 PHE A N 1
ATOM 1443 C CA . PHE A 1 185 ? 7.353 -6.736 6.547 1.00 98.00 185 PHE A CA 1
ATOM 1444 C C . PHE A 1 185 ? 8.691 -6.940 7.263 1.00 98.00 185 PHE A C 1
ATOM 1446 O O . PHE A 1 185 ? 9.735 -6.997 6.619 1.00 98.00 185 PHE A O 1
ATOM 1453 N N . THR A 1 186 ? 8.660 -7.098 8.585 1.00 96.94 186 THR A N 1
ATOM 1454 C CA . THR A 1 186 ? 9.860 -7.340 9.392 1.00 96.94 186 THR A CA 1
ATOM 1455 C C . THR A 1 186 ? 10.519 -8.652 8.989 1.00 96.94 186 THR A C 1
ATOM 1457 O O . THR A 1 186 ? 11.685 -8.626 8.635 1.00 96.94 186 THR A O 1
ATOM 1460 N N . ALA A 1 187 ? 9.778 -9.760 8.907 1.00 97.31 187 ALA A N 1
ATOM 1461 C CA . ALA A 1 187 ? 10.337 -11.063 8.530 1.00 97.31 187 ALA A CA 1
ATOM 1462 C C . ALA A 1 187 ? 11.009 -11.078 7.142 1.00 97.31 187 ALA A C 1
ATOM 1464 O O . ALA A 1 187 ? 11.903 -11.881 6.886 1.00 97.31 187 ALA A O 1
ATOM 1465 N N . ARG A 1 188 ? 10.569 -10.208 6.225 1.00 95.75 188 ARG A N 1
ATOM 1466 C CA . ARG A 1 188 ? 11.142 -10.082 4.878 1.00 95.75 188 ARG A CA 1
ATOM 1467 C C . ARG A 1 188 ? 12.309 -9.113 4.799 1.00 95.75 188 ARG A C 1
ATOM 1469 O O . ARG A 1 188 ? 13.213 -9.316 3.985 1.00 95.75 188 ARG A O 1
ATOM 1476 N N . PHE A 1 189 ? 12.251 -8.033 5.573 1.00 94.69 189 PHE A N 1
ATOM 1477 C CA . PHE A 1 189 ? 13.107 -6.874 5.359 1.00 94.69 189 PHE A CA 1
ATOM 1478 C C . PHE A 1 189 ? 13.981 -6.482 6.556 1.00 94.69 189 PHE A C 1
ATOM 1480 O O . PHE A 1 189 ? 14.828 -5.605 6.381 1.00 94.69 189 PHE A O 1
ATOM 1487 N N . ARG A 1 190 ? 13.888 -7.151 7.704 1.00 83.50 190 ARG A N 1
ATOM 1488 C CA . ARG A 1 190 ? 14.773 -6.973 8.864 1.00 83.50 190 ARG A CA 1
ATOM 1489 C C . ARG A 1 190 ? 15.313 -8.320 9.328 1.00 83.50 190 ARG A C 1
ATOM 1491 O O . ARG A 1 190 ? 16.500 -8.335 9.702 1.00 83.50 190 ARG A O 1
#